Protein AF-A0A846NCX5-F1 (afdb_monomer_lite)

Radius of gyration: 22.01 Å; chains: 1; bounding box: 60×39×63 Å

pLDDT: mean 90.65, std 7.9, range [57.12, 98.44]

Sequence (337 aa):
MKEREEYKRLYTFGTDYGTSDFKSGPITCGEMPQIIENRGYFPDKESIMYRAFEMPSEVIVGEEIPLYLQSSEDLSSRLIYPMRNGVIEKDDEKAWKVVEEISRHALNLFKPADTAFRGFYLVASLSSVSPRYMYERLFQIYKGIAEEDGTIRAATVIPQPLAVAIAHKATTCVVMESGHGNTQVCPISRYPIRNAIVAVNRGGGEANAITSEILKDLGYGDLARQESFVRAVKERVGLIPIDLNKAIRASKNGEKRFDVKFKIPGTRISIELGDSAWTRFIIGEYIFNPNHEIYRSYFIRGMDKPKDVRVGNTVFRGMIDFGEAILESVERCPIEL

Structure (mmCIF, N/CA/C/O backbone):
data_AF-A0A846NCX5-F1
#
_entry.id   AF-A0A846NCX5-F1
#
loop_
_atom_site.group_PDB
_atom_site.id
_atom_site.type_symbol
_atom_site.label_atom_id
_atom_site.label_alt_id
_atom_site.label_comp_id
_atom_site.label_asym_id
_atom_site.label_entity_id
_atom_site.label_seq_id
_atom_site.pdbx_PDB_ins_code
_atom_site.Cartn_x
_atom_site.Cartn_y
_atom_site.Cartn_z
_atom_site.occupancy
_atom_site.B_iso_or_equiv
_atom_site.auth_seq_id
_atom_site.auth_comp_id
_atom_site.auth_asym_id
_atom_site.auth_atom_id
_atom_site.pdbx_PDB_model_num
ATOM 1 N N . MET A 1 1 ? 11.190 -16.454 -32.167 1.00 62.22 1 MET A N 1
ATOM 2 C CA . MET A 1 1 ? 10.009 -16.363 -31.271 1.00 62.22 1 MET A CA 1
ATOM 3 C C . MET A 1 1 ? 10.236 -17.143 -29.975 1.00 62.22 1 MET A C 1
ATOM 5 O O . MET A 1 1 ? 10.109 -16.538 -28.924 1.00 62.22 1 MET A O 1
ATOM 9 N N . LYS A 1 2 ? 10.672 -18.412 -30.035 1.00 69.12 2 LYS A N 1
ATOM 10 C CA . LYS A 1 2 ? 10.999 -19.243 -28.858 1.00 69.12 2 LYS A CA 1
ATOM 11 C C . LYS A 1 2 ? 12.057 -18.632 -27.917 1.00 69.12 2 LYS A C 1
ATOM 13 O O . LYS A 1 2 ? 11.769 -18.440 -26.746 1.00 69.12 2 LYS A O 1
ATOM 18 N N . GLU A 1 3 ? 13.192 -18.187 -28.457 1.00 74.75 3 GLU A N 1
ATOM 19 C CA . GLU A 1 3 ? 14.269 -17.518 -27.693 1.00 74.75 3 GLU A CA 1
ATOM 20 C C . GLU A 1 3 ? 13.799 -16.226 -26.986 1.00 74.75 3 GLU A C 1
ATOM 22 O O . GLU A 1 3 ? 14.206 -15.920 -25.870 1.00 74.75 3 GLU A O 1
ATOM 27 N N . ARG A 1 4 ? 12.864 -15.481 -27.597 1.00 82.62 4 ARG A N 1
ATOM 28 C CA . ARG A 1 4 ? 12.272 -14.274 -26.991 1.00 82.62 4 ARG A CA 1
ATOM 29 C C . ARG A 1 4 ? 11.351 -14.613 -25.817 1.00 82.62 4 ARG A C 1
ATOM 31 O O . ARG A 1 4 ? 11.307 -13.860 -24.850 1.00 82.62 4 ARG A O 1
ATOM 38 N N . GLU A 1 5 ? 10.597 -15.704 -25.915 1.00 88.12 5 GLU A N 1
ATOM 39 C CA . GLU A 1 5 ? 9.722 -16.162 -24.830 1.00 88.12 5 GLU A CA 1
ATOM 40 C C . GLU A 1 5 ? 10.529 -16.765 -23.674 1.00 88.12 5 GLU A C 1
ATOM 42 O O . GLU A 1 5 ? 10.212 -16.510 -22.516 1.00 88.12 5 GLU A O 1
ATOM 47 N N . GLU A 1 6 ? 11.618 -17.479 -23.966 1.00 90.31 6 GLU A N 1
ATOM 48 C CA . GLU A 1 6 ? 12.573 -17.948 -22.952 1.00 90.31 6 GLU A CA 1
ATOM 49 C C . GLU A 1 6 ? 13.232 -16.772 -22.218 1.00 90.31 6 GLU A C 1
ATOM 51 O O . GLU A 1 6 ? 13.258 -16.762 -20.990 1.00 90.31 6 GLU A O 1
ATOM 56 N N . TYR A 1 7 ? 13.640 -15.721 -22.939 1.00 93.25 7 TYR A N 1
ATOM 57 C CA . TYR A 1 7 ? 14.173 -14.503 -22.324 1.00 93.25 7 TYR A CA 1
ATOM 58 C C . TYR A 1 7 ? 13.163 -13.843 -21.368 1.00 93.25 7 TYR A C 1
ATOM 60 O O . TYR A 1 7 ? 13.509 -13.481 -20.247 1.00 93.25 7 TYR A O 1
ATOM 68 N N . LYS A 1 8 ? 11.889 -13.701 -21.763 1.00 93.38 8 LYS A N 1
ATOM 69 C CA . LYS A 1 8 ? 10.854 -13.113 -20.887 1.00 93.38 8 LYS A CA 1
ATOM 70 C C . LYS A 1 8 ? 10.627 -13.929 -19.612 1.00 93.38 8 LYS A C 1
ATOM 72 O O . LYS A 1 8 ? 10.431 -13.352 -18.552 1.00 93.38 8 LYS A O 1
ATOM 77 N N . ARG A 1 9 ? 10.697 -15.261 -19.689 1.00 92.25 9 ARG A N 1
ATOM 78 C CA . ARG A 1 9 ? 10.560 -16.138 -18.510 1.00 92.25 9 ARG A CA 1
ATOM 79 C C . ARG A 1 9 ? 11.670 -15.956 -17.475 1.00 92.25 9 ARG A C 1
ATOM 81 O O . ARG A 1 9 ? 11.493 -16.401 -16.350 1.00 92.25 9 ARG A O 1
ATOM 88 N N . LEU A 1 10 ? 12.782 -15.325 -17.848 1.00 92.06 10 LEU A N 1
ATOM 89 C CA . LEU A 1 10 ? 13.886 -15.010 -16.943 1.00 92.06 10 LEU A CA 1
ATOM 90 C C . LEU A 1 10 ? 13.916 -13.528 -16.555 1.00 92.06 10 LEU A C 1
ATOM 92 O O . LEU A 1 10 ? 14.232 -13.199 -15.417 1.00 92.06 10 LEU A O 1
ATOM 96 N N . TYR A 1 11 ? 13.564 -12.636 -17.486 1.00 95.75 11 TYR A N 1
ATOM 97 C CA . TYR A 1 11 ? 13.796 -11.195 -17.352 1.00 95.75 11 TYR A CA 1
ATOM 98 C C . TYR A 1 11 ? 12.525 -10.341 -17.456 1.00 95.75 11 TYR A C 1
ATOM 100 O O . TYR A 1 11 ? 12.603 -9.149 -17.758 1.00 95.75 11 TYR A O 1
ATOM 108 N N . THR A 1 12 ? 11.340 -10.905 -17.230 1.00 97.00 12 THR A N 1
ATOM 109 C CA . THR A 1 12 ? 10.175 -10.092 -16.854 1.00 97.00 12 THR A CA 1
ATOM 110 C C . THR A 1 12 ? 10.357 -9.615 -15.420 1.00 97.00 12 THR A C 1
ATOM 112 O O . THR A 1 12 ? 10.668 -10.419 -14.547 1.00 97.00 12 THR A O 1
ATOM 115 N N . PHE A 1 13 ? 10.171 -8.320 -15.183 1.00 97.94 13 PHE A N 1
ATOM 116 C CA . PHE A 1 13 ? 10.366 -7.690 -13.881 1.00 97.94 13 PHE A CA 1
ATOM 117 C C . PHE A 1 13 ? 9.079 -6.989 -13.460 1.00 97.94 13 PHE A C 1
ATOM 119 O O . PHE A 1 13 ? 8.555 -6.171 -14.214 1.00 97.94 13 PHE A O 1
ATOM 126 N N . GLY A 1 14 ? 8.549 -7.334 -12.293 1.00 97.75 14 GLY A N 1
ATOM 127 C CA . GLY A 1 14 ? 7.352 -6.714 -11.735 1.00 97.75 14 GLY A CA 1
ATOM 128 C C . GLY A 1 14 ? 7.711 -5.576 -10.789 1.00 97.75 14 GLY A C 1
ATOM 129 O O . GLY A 1 14 ? 8.648 -5.710 -10.003 1.00 97.75 14 GLY A O 1
ATOM 130 N N . THR A 1 15 ? 6.954 -4.481 -10.837 1.00 97.88 15 THR A N 1
ATOM 131 C CA . THR A 1 15 ? 6.962 -3.432 -9.809 1.00 97.88 15 THR A CA 1
ATOM 132 C C . THR A 1 15 ? 5.537 -3.072 -9.388 1.00 97.88 15 THR A C 1
ATOM 134 O O . THR A 1 15 ? 4.636 -2.943 -10.217 1.00 97.88 15 THR A O 1
ATOM 137 N N . ASP A 1 16 ? 5.316 -2.910 -8.088 1.00 97.12 16 ASP A N 1
ATOM 138 C CA . ASP A 1 16 ? 4.067 -2.431 -7.494 1.00 97.12 16 ASP A CA 1
ATOM 139 C C . ASP A 1 16 ? 4.345 -1.210 -6.620 1.00 97.12 16 ASP A C 1
ATOM 141 O O . ASP A 1 16 ? 5.023 -1.306 -5.590 1.00 97.12 16 ASP A O 1
ATOM 145 N N . TYR A 1 17 ? 3.802 -0.064 -7.030 1.00 95.50 17 TYR A N 1
ATOM 146 C CA . TYR A 1 17 ? 3.917 1.182 -6.285 1.00 95.50 17 TYR A CA 1
ATOM 147 C C . TYR A 1 17 ? 2.742 1.340 -5.316 1.00 95.50 17 TYR A C 1
ATOM 149 O O . TYR A 1 17 ? 1.790 2.089 -5.549 1.00 95.50 17 TYR A O 1
ATOM 157 N N . GLY A 1 18 ? 2.820 0.624 -4.195 1.00 92.31 18 GLY A N 1
ATOM 158 C CA . GLY A 1 18 ? 1.893 0.796 -3.081 1.00 92.31 18 GLY A CA 1
ATOM 159 C C . GLY A 1 18 ? 2.138 2.099 -2.315 1.00 92.31 18 GLY A C 1
ATOM 160 O O . GLY A 1 18 ? 3.216 2.685 -2.366 1.00 92.31 18 GLY A O 1
ATOM 161 N N . THR A 1 19 ? 1.148 2.550 -1.547 1.00 90.69 19 THR A N 1
ATOM 162 C CA . THR A 1 19 ? 1.239 3.829 -0.818 1.00 90.69 19 THR A CA 1
ATOM 163 C C . THR A 1 19 ? 2.267 3.819 0.321 1.00 90.69 19 THR A C 1
ATOM 165 O O . THR A 1 19 ? 2.860 4.850 0.611 1.00 90.69 19 THR A O 1
ATOM 168 N N . SER A 1 20 ? 2.468 2.662 0.965 1.00 89.69 20 SER A N 1
ATOM 169 C CA . SER A 1 20 ? 3.444 2.467 2.055 1.00 89.69 20 SER A CA 1
ATOM 170 C C . SER A 1 20 ? 4.650 1.651 1.622 1.00 89.69 20 SER A C 1
ATOM 172 O O . SER A 1 20 ? 5.754 1.926 2.066 1.00 89.69 20 SER A O 1
ATOM 174 N N . ASP A 1 21 ? 4.441 0.640 0.782 1.00 94.00 21 ASP A N 1
ATOM 175 C CA . ASP A 1 21 ? 5.458 -0.354 0.459 1.00 94.00 21 ASP A CA 1
ATOM 176 C C . ASP A 1 21 ? 5.558 -0.487 -1.062 1.00 94.00 21 ASP A C 1
ATOM 178 O O . ASP A 1 21 ? 4.535 -0.619 -1.749 1.00 94.00 21 ASP A O 1
ATOM 182 N N . PHE A 1 22 ? 6.787 -0.486 -1.564 1.00 96.31 22 PHE A N 1
ATOM 183 C CA . PHE A 1 22 ? 7.143 -0.764 -2.945 1.00 96.31 22 PHE A CA 1
ATOM 184 C C . PHE A 1 22 ? 7.577 -2.224 -3.057 1.00 96.31 22 PHE A C 1
ATOM 186 O O . PHE A 1 22 ? 8.458 -2.669 -2.317 1.00 96.31 22 PHE A O 1
ATOM 193 N N . LYS A 1 23 ? 6.945 -2.979 -3.962 1.00 96.81 23 LYS A N 1
ATOM 194 C CA . LYS A 1 23 ? 7.289 -4.388 -4.199 1.00 96.81 23 LYS A CA 1
ATOM 195 C C . LYS A 1 23 ? 7.895 -4.541 -5.571 1.00 96.81 23 LYS A C 1
ATOM 197 O O . LYS A 1 23 ? 7.407 -3.956 -6.535 1.00 96.81 23 LYS A O 1
ATOM 202 N N . SER A 1 24 ? 8.951 -5.332 -5.665 1.00 97.44 24 SER A N 1
ATOM 203 C CA . SER A 1 24 ? 9.677 -5.495 -6.916 1.00 97.44 24 SER A CA 1
ATOM 204 C C . SER A 1 24 ? 10.388 -6.832 -7.014 1.00 97.44 24 SER A C 1
ATOM 206 O O . SER A 1 24 ? 10.735 -7.437 -6.002 1.00 97.44 24 SER A O 1
ATOM 208 N N . GLY A 1 25 ? 10.631 -7.280 -8.238 1.00 97.25 25 GLY A N 1
ATOM 209 C CA . GLY A 1 25 ? 11.509 -8.413 -8.489 1.00 97.25 25 GLY A CA 1
ATOM 210 C C . GLY A 1 25 ? 11.328 -9.002 -9.884 1.00 97.25 25 GLY A C 1
ATOM 211 O O . GLY A 1 25 ? 10.301 -8.776 -10.538 1.00 97.25 25 GLY A O 1
ATOM 212 N N . PRO A 1 26 ? 12.315 -9.771 -10.368 1.00 96.50 26 PRO A N 1
ATOM 213 C CA . PRO A 1 26 ? 12.144 -10.589 -1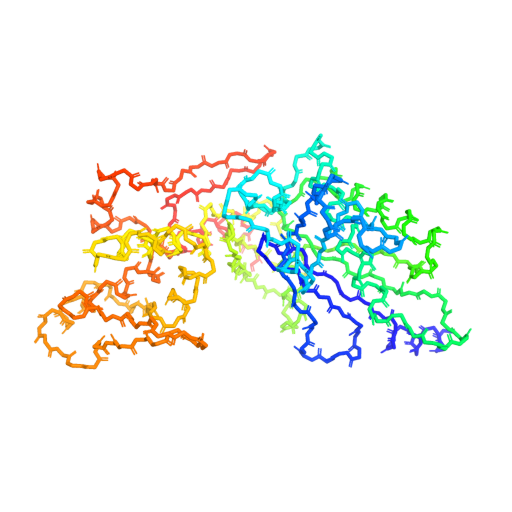1.554 1.00 96.50 26 PRO A CA 1
ATOM 214 C C . PRO A 1 26 ? 11.105 -11.690 -11.312 1.00 96.50 26 PRO A C 1
ATOM 216 O O . PRO A 1 26 ? 10.884 -12.141 -10.191 1.00 96.50 26 PRO A O 1
ATOM 219 N N . ILE A 1 27 ? 10.517 -12.197 -12.391 1.00 95.12 27 ILE A N 1
ATOM 220 C CA . ILE A 1 27 ? 9.584 -13.334 -12.370 1.00 95.12 27 ILE A CA 1
ATOM 221 C C . ILE A 1 27 ? 10.188 -14.588 -11.707 1.00 95.12 27 ILE A C 1
ATOM 223 O O . ILE A 1 27 ? 9.465 -15.440 -11.195 1.00 95.12 27 ILE A O 1
ATOM 227 N N . THR A 1 28 ? 11.517 -14.692 -11.675 1.00 93.06 28 THR A N 1
ATOM 228 C CA . THR A 1 28 ? 12.261 -15.778 -11.030 1.00 93.06 28 THR A CA 1
ATOM 229 C C . THR A 1 28 ? 12.263 -15.709 -9.500 1.00 93.06 28 THR A C 1
ATOM 231 O O . THR A 1 28 ? 12.597 -16.712 -8.874 1.00 93.06 28 THR A O 1
ATOM 234 N N . CYS A 1 29 ? 11.839 -14.597 -8.883 1.00 90.12 29 CYS A N 1
ATOM 235 C CA . CYS A 1 29 ? 11.636 -14.501 -7.429 1.00 90.12 29 CYS A CA 1
ATOM 236 C C . CYS A 1 29 ? 10.479 -15.376 -6.915 1.00 90.12 29 CYS A C 1
ATOM 238 O O . CYS A 1 29 ? 10.344 -15.573 -5.708 1.00 90.12 29 CYS A O 1
ATOM 240 N N . GLY A 1 30 ? 9.645 -15.918 -7.808 1.00 87.56 30 GLY A N 1
ATOM 241 C CA . GLY A 1 30 ? 8.508 -16.746 -7.423 1.00 87.56 30 GLY A CA 1
ATOM 242 C C . GLY A 1 30 ? 7.452 -15.936 -6.670 1.00 87.56 30 GLY A C 1
ATOM 243 O O . GLY A 1 30 ? 6.996 -14.905 -7.156 1.00 87.56 30 GLY A O 1
ATOM 244 N N . GLU A 1 31 ? 7.041 -16.421 -5.499 1.00 86.50 31 GLU A N 1
ATOM 245 C CA . GLU A 1 31 ? 5.921 -15.856 -4.730 1.00 86.50 31 GLU A CA 1
ATOM 246 C C . GLU A 1 31 ? 6.325 -14.732 -3.763 1.00 86.50 31 GLU A C 1
ATOM 248 O O . GLU A 1 31 ? 5.455 -14.061 -3.212 1.00 86.50 31 GLU A O 1
ATOM 253 N N . MET A 1 32 ? 7.626 -14.509 -3.547 1.00 91.94 32 MET A N 1
ATOM 254 C CA . MET A 1 32 ? 8.125 -13.515 -2.593 1.00 91.94 32 MET A CA 1
ATOM 255 C C . MET A 1 32 ? 8.896 -12.408 -3.322 1.00 91.94 32 MET A C 1
ATOM 257 O O . MET A 1 32 ? 10.092 -12.564 -3.575 1.00 91.94 32 MET A O 1
ATOM 261 N N . PRO A 1 33 ? 8.240 -11.290 -3.686 1.00 95.06 33 PRO A N 1
ATOM 262 C CA . PRO A 1 33 ? 8.952 -10.130 -4.204 1.00 95.06 33 PRO A CA 1
ATOM 263 C C . PRO A 1 33 ? 9.801 -9.486 -3.099 1.00 95.06 33 PRO A C 1
ATOM 265 O O . PRO A 1 33 ? 9.513 -9.636 -1.911 1.00 95.06 33 PRO A O 1
ATOM 268 N N . GLN A 1 34 ? 10.801 -8.698 -3.490 1.00 96.19 34 GLN A N 1
ATOM 269 C CA . GLN A 1 34 ? 11.456 -7.779 -2.565 1.00 96.19 34 GLN A CA 1
ATOM 270 C C . GLN A 1 34 ? 10.459 -6.696 -2.161 1.00 96.19 34 GLN A C 1
ATOM 272 O O . GLN A 1 34 ? 9.808 -6.104 -3.024 1.00 96.19 34 GLN A O 1
ATOM 277 N N . ILE A 1 35 ? 10.369 -6.418 -0.863 1.00 95.31 35 ILE A N 1
ATOM 278 C CA . ILE A 1 35 ? 9.499 -5.382 -0.309 1.00 95.31 35 ILE A CA 1
ATOM 279 C C . ILE A 1 35 ? 10.369 -4.387 0.446 1.00 95.31 35 ILE A C 1
ATOM 281 O O . ILE A 1 35 ? 11.091 -4.765 1.364 1.00 95.31 35 ILE A O 1
ATOM 285 N N . ILE A 1 36 ? 10.277 -3.117 0.068 1.00 94.62 36 ILE A N 1
ATOM 286 C CA . ILE A 1 36 ? 10.879 -1.998 0.796 1.00 94.62 36 ILE A CA 1
ATOM 287 C C . ILE A 1 36 ? 9.820 -0.924 1.033 1.00 94.62 36 ILE A C 1
ATOM 289 O O . ILE A 1 36 ? 8.819 -0.856 0.319 1.00 94.62 36 ILE A O 1
ATOM 293 N N . GLU A 1 37 ? 10.015 -0.073 2.036 1.00 92.12 37 GLU A N 1
ATOM 294 C CA . GLU A 1 37 ? 9.104 1.049 2.262 1.00 92.12 37 GLU A CA 1
ATOM 295 C C . GLU A 1 37 ? 9.178 2.027 1.080 1.00 92.12 37 GLU A C 1
ATOM 297 O O . GLU A 1 37 ? 10.260 2.407 0.630 1.00 92.12 37 GLU A O 1
ATOM 302 N N . ASN A 1 38 ? 8.017 2.443 0.574 1.00 93.50 38 ASN A N 1
ATOM 303 C CA . ASN A 1 38 ? 7.896 3.421 -0.498 1.00 93.50 38 ASN A CA 1
ATOM 304 C C . ASN A 1 38 ? 8.129 4.825 0.064 1.00 93.50 38 ASN A C 1
ATOM 306 O O . ASN A 1 38 ? 7.192 5.589 0.302 1.00 93.50 38 ASN A O 1
ATOM 310 N N . ARG A 1 39 ? 9.394 5.127 0.344 1.00 92.62 39 ARG A N 1
ATOM 311 C CA . ARG A 1 39 ? 9.852 6.410 0.867 1.00 92.62 39 ARG A CA 1
ATOM 312 C C . ARG A 1 39 ? 11.305 6.658 0.494 1.00 92.62 39 ARG A C 1
ATOM 314 O O . ARG A 1 39 ? 12.065 5.718 0.275 1.00 92.62 39 ARG A O 1
ATOM 321 N N . GLY A 1 40 ? 11.688 7.926 0.482 1.00 93.12 40 GLY A N 1
ATOM 322 C CA . GLY A 1 40 ? 13.067 8.342 0.266 1.00 93.12 40 GLY A CA 1
ATOM 323 C C . GLY A 1 40 ? 13.470 9.433 1.240 1.00 93.12 40 GLY A C 1
ATOM 324 O O . GLY A 1 40 ? 12.652 10.264 1.636 1.00 93.12 40 GLY A O 1
ATOM 325 N N . TYR A 1 41 ? 14.728 9.405 1.650 1.00 90.88 41 TYR A N 1
ATOM 326 C CA . TYR A 1 41 ? 15.319 10.371 2.560 1.00 90.88 41 TYR A CA 1
ATOM 327 C C . TYR A 1 41 ? 16.274 11.289 1.802 1.00 90.88 41 TYR A C 1
ATOM 329 O O . TYR A 1 41 ? 17.130 10.813 1.061 1.00 90.88 41 TYR A O 1
ATOM 337 N N . PHE A 1 42 ? 16.133 12.597 2.008 1.00 90.25 42 PHE A N 1
ATOM 338 C CA . PHE A 1 42 ? 17.023 13.614 1.450 1.00 90.25 42 PHE A CA 1
ATOM 339 C C . PHE A 1 42 ? 18.076 13.997 2.499 1.00 90.25 42 PHE A C 1
ATOM 341 O O . PHE A 1 42 ? 17.783 14.808 3.390 1.00 90.25 42 PHE A O 1
ATOM 348 N N . PRO A 1 43 ? 19.288 13.417 2.440 1.00 83.88 43 PRO A N 1
ATOM 349 C CA . PRO A 1 43 ? 20.294 13.624 3.465 1.00 83.88 43 PRO A CA 1
ATOM 350 C C . PRO A 1 43 ? 20.767 15.075 3.518 1.00 83.88 43 PRO A C 1
ATOM 352 O O . PRO A 1 43 ? 20.767 15.809 2.527 1.00 83.88 43 PRO A O 1
ATOM 355 N N . ASP A 1 44 ? 21.188 15.495 4.709 1.00 79.88 44 ASP A N 1
ATOM 356 C CA . ASP A 1 44 ? 21.862 16.775 4.861 1.00 79.88 44 ASP A CA 1
ATOM 357 C C . ASP A 1 44 ? 23.264 16.701 4.257 1.00 79.88 44 ASP A C 1
ATOM 359 O O . ASP A 1 44 ? 24.108 15.934 4.733 1.00 79.88 44 ASP A O 1
ATOM 363 N N . LYS A 1 45 ? 23.508 17.522 3.230 1.00 76.50 45 LYS A N 1
ATOM 364 C CA . LYS A 1 45 ? 24.799 17.621 2.541 1.00 76.50 45 LYS A CA 1
ATOM 365 C C . LYS A 1 45 ? 25.928 18.055 3.479 1.00 76.50 45 LYS A C 1
ATOM 367 O O . LYS A 1 45 ? 27.089 17.752 3.217 1.00 76.50 45 LYS A O 1
ATOM 372 N N . GLU A 1 46 ? 25.602 18.732 4.580 1.00 75.69 46 GLU A N 1
ATOM 373 C CA . GLU A 1 46 ? 26.574 19.150 5.592 1.00 75.69 46 GLU A CA 1
ATOM 374 C C . GLU A 1 46 ? 26.861 18.059 6.638 1.00 75.69 46 GLU A C 1
ATOM 376 O O . GLU A 1 46 ? 27.859 18.143 7.367 1.00 75.69 46 GLU A O 1
ATOM 381 N N . SER A 1 47 ? 26.050 16.997 6.699 1.00 71.88 47 SER A N 1
ATOM 382 C CA . SER A 1 47 ? 26.231 15.929 7.683 1.00 71.88 47 SER A CA 1
ATOM 383 C C . SER A 1 47 ? 27.547 15.170 7.486 1.00 71.88 47 SER A C 1
ATOM 385 O O . SER A 1 47 ? 28.032 14.967 6.370 1.00 71.88 47 SER A O 1
ATOM 387 N N . ILE A 1 48 ? 28.134 14.723 8.600 1.00 71.19 48 ILE A N 1
ATOM 388 C CA . ILE A 1 48 ? 29.350 13.894 8.591 1.00 71.19 48 ILE A CA 1
ATOM 389 C C . ILE A 1 48 ? 29.094 12.594 7.825 1.00 71.19 48 ILE A C 1
ATOM 391 O O . ILE A 1 48 ? 29.939 12.186 7.038 1.00 71.19 48 ILE A O 1
ATOM 395 N N . MET A 1 49 ? 27.911 11.992 8.003 1.00 68.62 49 MET A N 1
ATOM 396 C CA . MET A 1 49 ? 27.527 10.771 7.293 1.00 68.62 49 MET A CA 1
ATOM 397 C C . MET A 1 49 ? 27.523 10.983 5.779 1.00 68.62 49 MET A C 1
ATOM 399 O O . MET A 1 49 ? 28.148 10.206 5.075 1.00 68.62 49 MET A O 1
ATOM 403 N N . TYR A 1 50 ? 26.916 12.063 5.273 1.00 69.88 50 TYR A N 1
ATOM 404 C CA . TYR A 1 50 ? 26.915 12.368 3.837 1.00 69.88 50 TYR A CA 1
ATOM 405 C C . TYR A 1 50 ? 28.330 12.559 3.274 1.00 69.88 50 TYR A C 1
ATOM 407 O O . TYR A 1 50 ? 28.635 12.071 2.192 1.00 69.88 50 TYR A O 1
ATOM 415 N N . ARG A 1 51 ? 29.212 13.233 4.023 1.00 72.31 51 ARG A N 1
ATOM 416 C CA . ARG A 1 51 ? 30.606 13.479 3.615 1.00 72.31 51 ARG A CA 1
ATOM 417 C C . ARG A 1 51 ? 31.525 12.261 3.749 1.00 72.31 51 ARG A C 1
ATOM 419 O O . ARG A 1 51 ? 32.599 12.265 3.159 1.00 72.31 51 ARG A O 1
ATOM 426 N N . ALA A 1 52 ? 31.136 11.260 4.536 1.00 70.12 52 ALA A N 1
ATOM 427 C CA . ALA A 1 52 ? 31.919 10.045 4.744 1.00 70.12 52 ALA A CA 1
ATOM 428 C C . ALA A 1 52 ? 31.792 9.040 3.585 1.00 70.12 52 ALA A C 1
ATOM 430 O O . ALA A 1 52 ? 32.682 8.210 3.417 1.00 70.12 52 ALA A O 1
ATOM 431 N N . PHE A 1 53 ? 30.721 9.109 2.787 1.00 70.12 53 PHE A N 1
ATOM 432 C CA . PHE A 1 53 ? 30.554 8.272 1.596 1.00 70.12 53 PHE A CA 1
ATOM 433 C C . PHE A 1 53 ? 31.202 8.929 0.370 1.00 70.12 53 PHE A C 1
ATOM 435 O O . PHE A 1 53 ? 31.014 10.117 0.123 1.00 70.12 53 PHE A O 1
ATOM 442 N N . GLU A 1 54 ? 31.944 8.148 -0.421 1.00 57.12 54 GLU A N 1
ATOM 443 C CA . GLU A 1 54 ? 32.700 8.643 -1.585 1.00 57.12 54 GLU A CA 1
ATOM 444 C C . GLU A 1 54 ? 31.798 9.149 -2.730 1.00 57.12 54 GLU A C 1
ATOM 446 O O . GLU A 1 54 ? 32.212 10.004 -3.511 1.00 57.12 54 GLU A O 1
ATOM 451 N N . MET A 1 55 ? 30.551 8.666 -2.806 1.00 61.53 55 MET A N 1
ATOM 452 C CA . MET A 1 55 ? 29.526 9.108 -3.759 1.00 61.53 55 MET A CA 1
ATOM 453 C C . MET A 1 55 ? 28.148 9.122 -3.086 1.00 61.53 55 MET A C 1
ATOM 455 O O . MET A 1 55 ? 27.412 8.139 -3.170 1.00 61.53 55 MET A O 1
ATOM 459 N N . PRO A 1 56 ? 27.782 10.196 -2.376 1.00 66.81 56 PRO A N 1
ATOM 460 C CA . PRO A 1 56 ? 26.499 10.234 -1.699 1.00 66.81 56 PRO A CA 1
ATOM 461 C C . PRO A 1 56 ? 25.366 10.436 -2.715 1.00 66.81 56 PRO A C 1
ATOM 463 O O . PRO A 1 56 ? 25.348 11.430 -3.447 1.00 66.81 56 PRO A O 1
ATOM 466 N N . SER A 1 57 ? 24.416 9.499 -2.754 1.00 75.75 57 SER A N 1
ATOM 467 C CA . SER A 1 57 ? 23.188 9.648 -3.537 1.00 75.75 57 SER A CA 1
ATOM 468 C C . SER A 1 57 ? 22.365 10.828 -3.016 1.00 75.75 57 SER A C 1
ATOM 470 O O . SER A 1 57 ? 22.272 11.068 -1.810 1.00 75.75 57 SER A O 1
ATOM 472 N N . GLU A 1 58 ? 21.742 11.570 -3.931 1.00 85.00 58 GLU A N 1
ATOM 473 C CA . GLU A 1 58 ? 20.884 12.711 -3.585 1.00 85.00 58 GLU A CA 1
ATOM 474 C C . GLU A 1 58 ? 19.645 12.284 -2.784 1.00 85.00 58 GLU A C 1
ATOM 476 O O . GLU A 1 58 ? 19.149 13.039 -1.947 1.00 85.00 58 GLU A O 1
ATOM 481 N N . VAL A 1 59 ? 19.168 11.064 -3.031 1.00 91.88 59 VAL A N 1
ATOM 482 C CA . VAL A 1 59 ? 18.054 10.437 -2.325 1.00 91.88 59 VAL A CA 1
ATOM 483 C C . VAL A 1 59 ? 18.502 9.060 -1.856 1.00 91.88 59 VAL A C 1
ATOM 485 O O . VAL A 1 59 ? 19.043 8.284 -2.637 1.00 91.88 59 VAL A O 1
ATOM 488 N N . ILE A 1 60 ? 18.269 8.757 -0.582 1.00 90.50 60 ILE A N 1
ATOM 489 C CA . ILE A 1 60 ? 18.503 7.431 -0.003 1.00 90.50 60 ILE A CA 1
ATOM 490 C C . ILE A 1 60 ? 17.169 6.689 0.068 1.00 90.50 60 ILE A C 1
ATOM 492 O O . ILE A 1 60 ? 16.181 7.233 0.567 1.00 90.50 60 ILE A O 1
ATOM 496 N N . VAL A 1 61 ? 17.136 5.447 -0.409 1.00 92.88 61 VAL A N 1
ATOM 497 C CA . VAL A 1 61 ? 15.947 4.580 -0.425 1.00 92.88 61 VAL A CA 1
ATOM 498 C C . VAL A 1 61 ? 16.272 3.207 0.168 1.00 92.88 61 VAL A C 1
ATOM 500 O O . VAL A 1 61 ? 17.434 2.827 0.283 1.00 92.88 61 VAL A O 1
ATOM 503 N N . GLY A 1 62 ? 15.243 2.448 0.548 1.00 88.94 62 GLY A N 1
ATOM 504 C CA . GLY A 1 62 ? 15.409 1.070 1.014 1.00 88.94 62 GLY A CA 1
ATOM 505 C C . GLY A 1 62 ? 16.037 0.942 2.407 1.00 88.94 62 GLY A C 1
ATOM 506 O O . GLY A 1 62 ? 15.814 1.772 3.292 1.00 88.94 62 GLY A O 1
ATOM 507 N N . GLU A 1 63 ? 16.790 -0.141 2.609 1.00 84.75 63 GLU A N 1
ATOM 508 C CA . GLU A 1 63 ? 17.333 -0.552 3.916 1.00 84.75 63 GLU A CA 1
ATOM 509 C C . GLU A 1 63 ? 18.427 0.379 4.455 1.00 84.75 63 GLU A C 1
ATOM 511 O O . GLU A 1 63 ? 18.759 0.318 5.636 1.00 84.75 63 GLU A O 1
ATOM 516 N N . GLU A 1 64 ? 18.963 1.267 3.619 1.00 83.06 64 GLU A N 1
ATOM 517 C CA . GLU A 1 64 ? 20.029 2.193 4.000 1.00 83.06 64 GLU A CA 1
ATOM 518 C C . GLU A 1 64 ? 19.510 3.419 4.757 1.00 83.06 64 GLU A C 1
ATOM 520 O O . GLU A 1 64 ? 20.266 4.026 5.511 1.00 83.06 64 GLU A O 1
ATOM 525 N N . ILE A 1 65 ? 18.222 3.770 4.625 1.00 84.88 65 ILE A N 1
ATOM 526 C CA . ILE A 1 65 ? 17.639 4.972 5.252 1.00 84.88 65 ILE A CA 1
ATOM 527 C C . ILE A 1 65 ? 17.995 5.095 6.746 1.00 84.88 65 ILE A C 1
ATOM 529 O O . ILE A 1 65 ? 18.454 6.170 7.139 1.00 84.88 65 ILE A O 1
ATOM 533 N N . PRO A 1 66 ? 17.845 4.051 7.591 1.00 80.81 66 PRO A N 1
ATOM 534 C CA . PRO A 1 66 ? 18.152 4.147 9.016 1.00 80.81 66 PRO A CA 1
ATOM 535 C C . PRO A 1 66 ? 19.594 4.557 9.332 1.00 80.81 66 PRO A C 1
ATOM 537 O O . PRO A 1 66 ? 19.825 5.142 10.384 1.00 80.81 66 PRO A O 1
ATOM 540 N N . LEU A 1 67 ? 20.550 4.297 8.433 1.00 78.50 67 LEU A N 1
ATOM 541 C CA . LEU A 1 67 ? 21.956 4.676 8.612 1.00 78.50 67 LEU A CA 1
ATOM 542 C C . LEU A 1 67 ? 22.171 6.194 8.516 1.00 78.50 67 LEU A C 1
ATOM 544 O O . LEU A 1 67 ? 23.158 6.710 9.036 1.00 78.50 67 LEU A O 1
ATOM 548 N N . TYR A 1 68 ? 21.250 6.911 7.869 1.00 76.12 68 TYR A N 1
ATOM 549 C CA . TYR A 1 68 ? 21.328 8.357 7.655 1.00 76.12 68 TYR A CA 1
ATOM 550 C C . TYR A 1 68 ? 20.414 9.163 8.588 1.00 76.12 68 TYR A C 1
ATOM 552 O O . TYR A 1 68 ? 20.458 10.397 8.570 1.00 76.12 68 TYR A O 1
ATOM 560 N N . LEU A 1 69 ? 19.597 8.493 9.407 1.00 75.00 69 LEU A N 1
ATOM 561 C CA . LEU A 1 69 ? 18.725 9.147 10.380 1.00 75.00 69 LEU A CA 1
ATOM 562 C C . LEU A 1 69 ? 19.538 9.596 11.598 1.00 75.00 69 LEU A C 1
ATOM 564 O O . LEU A 1 69 ? 20.081 8.769 12.326 1.00 75.00 69 LEU A O 1
ATOM 568 N N . GLN A 1 70 ? 19.607 10.909 11.833 1.00 68.19 70 GLN A N 1
ATOM 569 C CA . GLN A 1 70 ? 20.337 11.480 12.971 1.00 68.19 70 GLN A CA 1
ATOM 570 C C . GLN A 1 70 ? 19.404 11.817 14.136 1.00 68.19 70 GLN A C 1
ATOM 572 O O . GLN A 1 70 ? 19.686 11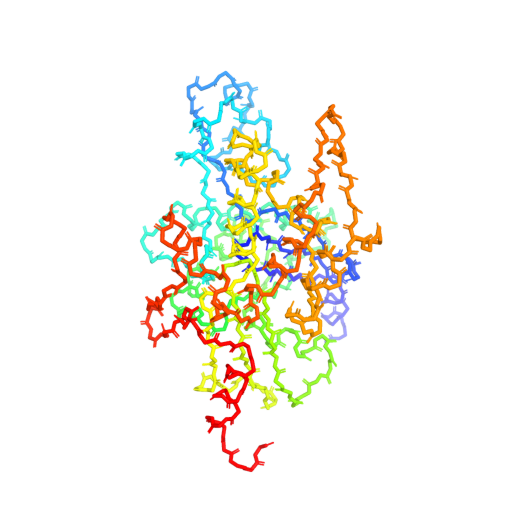.458 15.279 1.00 68.19 70 GLN A O 1
ATOM 577 N N . SER A 1 71 ? 18.275 12.469 13.853 1.00 66.50 71 SER A N 1
ATOM 578 C CA . SER A 1 71 ? 17.281 12.863 14.852 1.00 66.50 71 SER A CA 1
ATOM 579 C C . SER A 1 71 ? 15.850 12.528 14.418 1.00 66.50 71 SER A C 1
ATOM 581 O O . SER A 1 71 ? 15.552 12.311 13.243 1.00 66.50 71 SER A O 1
ATOM 583 N N . SER A 1 72 ? 14.921 12.519 15.379 1.00 61.31 72 SER A N 1
ATOM 584 C CA . SER A 1 72 ? 13.489 12.380 15.094 1.00 61.31 72 SER A CA 1
ATOM 585 C C . SER A 1 72 ? 12.902 13.579 14.341 1.00 61.31 72 SER A C 1
ATOM 587 O O . SER A 1 72 ? 11.856 13.446 13.714 1.00 61.31 72 SER A O 1
ATOM 589 N N . GLU A 1 73 ? 13.550 14.746 14.396 1.00 63.41 73 GLU A N 1
ATOM 590 C CA . GLU A 1 73 ? 13.114 15.948 13.676 1.00 63.41 73 GLU A CA 1
ATOM 591 C C . GLU A 1 73 ? 13.435 15.850 12.176 1.00 63.41 73 GLU A C 1
ATOM 593 O O . GLU A 1 73 ? 12.612 16.255 11.346 1.00 63.41 73 GLU A O 1
ATOM 598 N N . ASP A 1 74 ? 14.546 15.196 11.813 1.00 64.44 74 ASP A N 1
ATOM 599 C CA . ASP A 1 74 ? 14.927 14.928 10.416 1.00 64.44 74 ASP A CA 1
ATOM 600 C C . ASP A 1 74 ? 13.885 14.074 9.683 1.00 64.44 74 ASP A C 1
ATOM 602 O O . ASP A 1 74 ? 13.602 14.300 8.503 1.00 64.44 74 ASP A O 1
ATOM 606 N N . LEU A 1 75 ? 13.248 13.136 10.396 1.00 65.19 75 LEU A N 1
ATOM 607 C CA . LEU A 1 75 ? 12.178 12.292 9.856 1.00 65.19 75 LEU A CA 1
ATOM 608 C C . LEU A 1 75 ? 10.988 13.109 9.345 1.00 65.19 75 LEU A C 1
ATOM 610 O O . LEU A 1 75 ? 10.349 12.715 8.377 1.00 65.19 75 LEU A O 1
ATOM 614 N N . SER A 1 76 ? 10.674 14.237 9.982 1.00 64.25 76 SER A N 1
ATOM 615 C CA . SER A 1 76 ? 9.482 15.018 9.636 1.00 64.25 76 SER A CA 1
ATOM 616 C C . SER A 1 76 ? 9.667 15.908 8.402 1.00 64.25 76 SER A C 1
ATOM 618 O O . SER A 1 76 ? 8.694 16.206 7.713 1.00 64.25 76 SER A O 1
ATOM 620 N N . SER A 1 77 ? 10.905 16.319 8.108 1.00 74.50 77 SER A N 1
ATOM 621 C CA . SER A 1 77 ? 11.206 17.347 7.101 1.00 74.50 77 SER A CA 1
ATOM 622 C C . SER A 1 77 ? 11.929 16.819 5.857 1.00 74.50 77 SER A C 1
ATOM 624 O O . SER A 1 77 ? 11.820 17.420 4.785 1.00 74.50 77 SER A O 1
ATOM 626 N N . ARG A 1 78 ? 12.654 15.698 5.976 1.00 83.50 78 ARG A N 1
ATOM 627 C CA . ARG A 1 78 ? 13.523 15.155 4.915 1.00 83.50 78 ARG A CA 1
ATOM 628 C C . ARG A 1 78 ? 13.095 13.784 4.395 1.00 83.50 78 ARG A C 1
ATOM 630 O O . ARG A 1 78 ? 13.606 13.354 3.363 1.00 83.50 78 ARG A O 1
ATOM 637 N N . LEU A 1 79 ? 12.173 13.103 5.078 1.00 87.94 79 LEU A N 1
ATOM 638 C CA . LEU A 1 79 ? 11.617 11.825 4.637 1.00 87.94 79 LEU A CA 1
ATOM 639 C C . LEU A 1 79 ? 10.344 12.058 3.814 1.00 87.94 79 LEU A C 1
ATOM 641 O O . LEU A 1 79 ? 9.347 12.589 4.305 1.00 87.94 79 LEU A O 1
ATOM 645 N N . ILE A 1 80 ? 10.374 11.645 2.553 1.00 91.06 80 ILE A N 1
ATOM 646 C CA . ILE A 1 80 ? 9.288 11.838 1.596 1.00 91.06 80 ILE A CA 1
ATOM 647 C C . ILE A 1 80 ? 8.623 10.496 1.302 1.00 91.06 80 ILE A C 1
ATOM 649 O O . ILE A 1 80 ? 9.279 9.547 0.878 1.00 91.06 80 ILE A O 1
ATOM 653 N N . TYR A 1 81 ? 7.304 10.448 1.486 1.00 90.38 81 TYR A N 1
ATOM 654 C CA . TYR A 1 81 ? 6.435 9.348 1.064 1.00 90.38 81 TYR A CA 1
ATOM 655 C C . TYR A 1 81 ? 5.704 9.789 -0.207 1.00 90.38 81 TYR A C 1
ATOM 657 O O . TYR A 1 81 ? 4.773 10.593 -0.099 1.00 90.38 81 TYR A O 1
ATOM 665 N N . PRO A 1 82 ? 6.113 9.329 -1.402 1.00 91.44 82 PRO A N 1
ATOM 666 C CA . PRO A 1 82 ? 5.659 9.919 -2.654 1.00 91.44 82 PRO A CA 1
ATOM 667 C C . PRO A 1 82 ? 4.171 9.670 -2.916 1.00 91.44 82 PRO A C 1
ATOM 669 O O . PRO A 1 82 ? 3.487 10.545 -3.427 1.00 91.44 82 PRO A O 1
ATOM 672 N N . MET A 1 83 ? 3.637 8.503 -2.541 1.00 87.88 83 MET A N 1
ATOM 673 C CA . MET A 1 83 ? 2.304 8.052 -2.965 1.00 87.88 83 MET A CA 1
ATOM 674 C C . MET A 1 83 ? 1.303 7.912 -1.816 1.00 87.88 83 MET A C 1
ATOM 676 O O . MET A 1 83 ? 0.578 6.920 -1.763 1.00 87.88 83 MET A O 1
ATOM 680 N N . ARG A 1 84 ? 1.223 8.886 -0.898 1.00 77.81 84 ARG A N 1
ATOM 681 C CA . ARG A 1 84 ? 0.377 8.790 0.317 1.00 77.81 84 ARG A CA 1
ATOM 682 C C . ARG A 1 84 ? -1.050 8.293 0.037 1.00 77.81 84 ARG A C 1
ATOM 684 O O . ARG A 1 84 ? -1.497 7.370 0.704 1.00 77.81 84 ARG A O 1
ATOM 691 N N . ASN A 1 85 ? -1.702 8.815 -1.007 1.00 76.12 85 ASN A N 1
ATOM 692 C CA . ASN A 1 85 ? -3.052 8.410 -1.434 1.00 76.12 85 ASN A CA 1
ATOM 693 C C . ASN A 1 85 ? -3.066 7.673 -2.787 1.00 76.12 85 ASN A C 1
ATOM 695 O O . ASN A 1 85 ? -4.085 7.656 -3.474 1.00 76.12 85 ASN A O 1
ATOM 699 N N . GLY A 1 86 ? -1.942 7.086 -3.208 1.00 83.56 86 GLY A N 1
ATOM 700 C CA . GLY A 1 86 ? -1.809 6.406 -4.507 1.00 83.56 86 GLY A CA 1
ATOM 701 C C . GLY A 1 86 ? -1.664 7.347 -5.711 1.00 83.56 86 GLY A C 1
ATOM 702 O O . GLY A 1 86 ? -1.657 6.889 -6.855 1.00 83.56 86 GLY A O 1
ATOM 703 N N . VAL A 1 87 ? -1.539 8.654 -5.462 1.00 88.94 87 VAL A N 1
ATOM 704 C CA . VAL A 1 87 ? -1.315 9.695 -6.472 1.00 88.94 87 VAL A CA 1
ATOM 705 C C . VAL A 1 87 ? -0.190 10.617 -6.012 1.00 88.94 87 VAL A C 1
ATOM 707 O O . VAL A 1 87 ? -0.085 10.906 -4.822 1.00 88.94 87 VAL A O 1
ATOM 710 N N . ILE A 1 88 ? 0.641 11.042 -6.963 1.00 92.25 88 ILE A N 1
ATOM 711 C CA . ILE A 1 88 ? 1.713 12.026 -6.779 1.00 92.25 88 ILE A CA 1
ATOM 712 C C . ILE A 1 88 ? 1.298 13.282 -7.523 1.00 92.25 88 ILE A C 1
ATOM 714 O O . ILE A 1 88 ? 0.945 13.172 -8.695 1.00 92.25 88 ILE A O 1
ATOM 718 N N . GLU A 1 89 ? 1.362 14.448 -6.887 1.00 90.19 89 GLU A N 1
ATOM 719 C CA . GLU A 1 89 ? 1.073 15.711 -7.568 1.00 90.19 89 GLU A CA 1
ATOM 720 C C . GLU A 1 89 ? 2.040 15.960 -8.734 1.00 90.19 89 GLU A C 1
ATOM 722 O O . GLU A 1 89 ? 3.184 15.496 -8.758 1.00 90.19 89 GLU A O 1
ATOM 727 N N . LYS A 1 90 ? 1.568 16.673 -9.760 1.00 91.06 90 LYS A N 1
ATOM 728 C CA . LYS A 1 90 ? 2.322 16.824 -11.015 1.00 91.06 90 LYS A CA 1
ATOM 729 C C . LYS A 1 90 ? 3.647 17.572 -10.820 1.00 91.06 90 LYS A C 1
ATOM 731 O O . LYS A 1 90 ? 4.603 17.285 -11.532 1.00 91.06 90 LYS A O 1
ATOM 736 N N . ASP A 1 91 ? 3.672 18.521 -9.896 1.00 92.69 91 ASP A N 1
ATOM 737 C CA . ASP A 1 91 ? 4.777 19.425 -9.575 1.00 92.69 91 ASP A CA 1
ATOM 738 C C . ASP A 1 91 ? 5.579 19.008 -8.330 1.00 92.69 91 ASP A C 1
ATOM 740 O O . ASP A 1 91 ? 6.548 19.679 -7.973 1.00 92.69 91 ASP A O 1
ATOM 744 N N . ASP A 1 92 ? 5.239 17.882 -7.691 1.00 94.06 92 ASP A N 1
ATOM 745 C CA . ASP A 1 92 ? 6.011 17.343 -6.566 1.00 94.06 92 ASP A CA 1
ATOM 746 C C . ASP A 1 92 ? 7.277 16.621 -7.058 1.00 94.06 92 ASP A C 1
ATOM 748 O O . ASP A 1 92 ? 7.379 15.392 -7.090 1.00 94.06 92 ASP A O 1
ATOM 752 N N . GLU A 1 93 ? 8.268 17.409 -7.474 1.00 95.12 93 GLU A N 1
ATOM 753 C CA . GLU A 1 93 ? 9.538 16.896 -7.999 1.00 95.12 93 GLU A CA 1
ATOM 754 C C . GLU A 1 93 ? 10.308 16.059 -6.969 1.00 95.12 93 GLU A C 1
ATOM 756 O O . GLU A 1 93 ? 11.011 15.120 -7.342 1.00 95.12 93 GLU A O 1
ATOM 761 N N . LYS A 1 94 ? 10.145 16.332 -5.666 1.00 94.25 94 LYS A N 1
ATOM 762 C CA . LYS A 1 94 ? 10.772 15.518 -4.616 1.00 94.25 94 LYS A CA 1
ATOM 763 C C . LYS A 1 94 ? 10.183 14.114 -4.600 1.00 94.25 94 LYS A C 1
ATOM 765 O O . LYS A 1 94 ? 10.939 13.145 -4.586 1.00 94.25 94 LYS A O 1
ATOM 770 N N . ALA A 1 95 ? 8.858 13.988 -4.634 1.00 95.31 95 ALA A N 1
ATOM 771 C CA . ALA A 1 95 ? 8.199 12.689 -4.702 1.00 95.31 95 ALA A CA 1
ATOM 772 C C . ALA A 1 95 ? 8.560 11.930 -5.988 1.00 95.31 95 ALA A C 1
ATOM 774 O O . ALA A 1 95 ? 8.866 10.737 -5.930 1.00 95.31 95 ALA A O 1
ATOM 775 N N . TRP A 1 96 ? 8.597 12.611 -7.137 1.00 96.69 96 TRP A N 1
ATOM 776 C CA . TRP A 1 96 ? 9.027 11.990 -8.393 1.00 96.69 96 TRP A CA 1
ATOM 777 C C . TRP A 1 96 ? 10.484 11.527 -8.357 1.00 96.69 96 TRP A C 1
ATOM 779 O O . TRP A 1 96 ? 10.775 10.441 -8.860 1.00 96.69 96 TRP A O 1
ATOM 789 N N . LYS A 1 97 ? 11.379 12.277 -7.703 1.00 96.62 97 LYS A N 1
ATOM 790 C CA . LYS A 1 97 ? 12.774 11.865 -7.510 1.00 96.62 97 LYS A CA 1
ATOM 791 C C . LYS A 1 97 ? 12.891 10.608 -6.647 1.00 96.62 97 LYS A C 1
ATOM 793 O O . LYS A 1 97 ? 13.674 9.722 -6.972 1.00 96.62 97 LYS A O 1
ATOM 798 N N . VAL A 1 98 ? 12.068 10.478 -5.603 1.00 96.69 98 VAL A N 1
ATOM 799 C CA . VAL A 1 98 ? 11.990 9.233 -4.816 1.00 96.69 98 VAL A CA 1
ATOM 800 C C . VAL A 1 98 ? 11.530 8.058 -5.681 1.00 96.69 98 VAL A C 1
ATOM 802 O O . VAL A 1 98 ? 12.108 6.980 -5.591 1.00 96.69 98 VAL A O 1
ATOM 805 N N . VAL A 1 99 ? 10.521 8.249 -6.541 1.00 97.31 99 VAL A N 1
ATOM 806 C CA . VAL A 1 99 ? 10.045 7.195 -7.457 1.00 97.31 99 VAL A CA 1
ATOM 807 C C . VAL A 1 99 ? 11.119 6.782 -8.459 1.00 97.31 99 VAL A C 1
ATOM 809 O O . VAL A 1 99 ? 11.248 5.595 -8.757 1.00 97.31 99 VAL A O 1
ATOM 812 N N . GLU A 1 100 ? 11.891 7.730 -8.981 1.00 97.56 100 GLU A N 1
ATOM 813 C CA . GLU A 1 100 ? 13.035 7.434 -9.842 1.00 97.56 100 GLU A CA 1
ATOM 814 C C . GLU A 1 100 ? 14.063 6.574 -9.100 1.00 97.56 100 GLU A C 1
ATOM 816 O O . GLU A 1 100 ? 14.391 5.478 -9.560 1.00 97.56 100 GLU A O 1
ATOM 821 N N . GLU A 1 101 ? 14.503 7.027 -7.926 1.00 96.62 101 GLU A N 1
ATOM 822 C CA . GLU A 1 101 ? 15.567 6.371 -7.170 1.00 96.62 101 GLU A CA 1
ATOM 823 C C . GLU A 1 101 ? 15.154 4.981 -6.675 1.00 96.62 101 GLU A C 1
ATOM 825 O O . GLU A 1 101 ? 15.905 4.021 -6.821 1.00 96.62 101 GLU A O 1
ATOM 830 N N . ILE A 1 102 ? 13.925 4.818 -6.172 1.00 96.88 102 ILE A N 1
ATOM 831 C CA . ILE A 1 102 ? 13.439 3.511 -5.705 1.00 96.88 102 ILE A CA 1
ATOM 832 C C . ILE A 1 102 ? 13.307 2.505 -6.857 1.00 96.88 102 ILE A C 1
ATOM 834 O O . ILE A 1 102 ? 13.605 1.320 -6.694 1.00 96.88 102 ILE A O 1
ATOM 838 N N . SER A 1 103 ? 12.923 2.980 -8.047 1.00 97.44 103 SER A N 1
ATOM 839 C CA . SER A 1 103 ? 12.851 2.149 -9.254 1.00 97.44 103 SER A CA 1
ATOM 840 C C . SER A 1 103 ? 14.244 1.723 -9.708 1.00 97.44 103 SER A C 1
ATOM 842 O O . SER A 1 103 ? 14.460 0.553 -10.028 1.00 97.44 103 SER A O 1
ATOM 844 N N . ARG A 1 104 ? 15.191 2.668 -9.711 1.00 96.75 104 ARG A N 1
ATOM 845 C CA . ARG A 1 104 ? 16.591 2.442 -10.074 1.00 96.75 104 ARG A CA 1
ATOM 846 C C . ARG A 1 104 ? 17.257 1.453 -9.122 1.00 96.75 104 ARG A C 1
ATOM 848 O O . ARG A 1 104 ? 17.837 0.467 -9.574 1.00 96.75 104 ARG A O 1
ATOM 855 N N . HIS A 1 105 ? 17.098 1.671 -7.819 1.00 95.31 105 HIS A N 1
ATOM 856 C CA . HIS A 1 105 ? 17.599 0.797 -6.764 1.00 95.31 105 HIS A CA 1
ATOM 857 C C . HIS A 1 105 ? 17.134 -0.651 -6.967 1.00 95.31 105 HIS A C 1
ATOM 859 O O . HIS A 1 105 ? 17.958 -1.562 -7.023 1.00 95.31 105 HIS A O 1
ATOM 865 N N . ALA A 1 106 ? 15.832 -0.871 -7.169 1.00 96.19 106 ALA A N 1
ATOM 866 C CA . ALA A 1 106 ? 15.297 -2.215 -7.363 1.00 96.19 106 ALA A CA 1
ATOM 867 C C . ALA A 1 106 ? 15.791 -2.895 -8.647 1.00 96.19 106 ALA A C 1
ATOM 869 O O . ALA A 1 106 ? 16.131 -4.075 -8.627 1.00 96.19 106 ALA A O 1
ATOM 870 N N . LEU A 1 107 ? 15.867 -2.174 -9.767 1.00 96.62 107 LEU A N 1
ATOM 871 C CA . LEU A 1 107 ? 16.381 -2.740 -11.018 1.00 96.62 107 LEU A CA 1
ATOM 872 C C . LEU A 1 107 ? 17.861 -3.122 -10.904 1.00 96.62 107 LEU A C 1
ATOM 874 O O . LEU A 1 107 ? 18.262 -4.167 -11.419 1.00 96.62 107 LEU A O 1
ATOM 878 N N . ASN A 1 108 ? 18.659 -2.304 -10.215 1.00 94.12 108 ASN A N 1
ATOM 879 C CA . ASN A 1 108 ? 20.082 -2.558 -10.009 1.00 94.12 108 ASN A CA 1
ATOM 880 C C . ASN A 1 108 ? 20.334 -3.702 -9.024 1.00 94.12 108 ASN A C 1
ATOM 882 O O . ASN A 1 108 ? 21.218 -4.517 -9.280 1.00 94.12 108 ASN A O 1
ATOM 886 N N . LEU A 1 109 ? 19.517 -3.832 -7.973 1.00 93.62 109 LEU A N 1
ATOM 887 C CA . LEU A 1 109 ? 19.592 -4.937 -7.012 1.00 93.62 109 LEU A CA 1
ATOM 888 C C . LEU A 1 109 ? 19.510 -6.313 -7.694 1.00 93.62 109 LEU A C 1
ATOM 890 O O . LEU A 1 109 ? 20.185 -7.255 -7.287 1.00 93.62 109 LEU A O 1
ATOM 894 N N . PHE A 1 110 ? 18.702 -6.424 -8.749 1.00 94.19 110 PHE A N 1
ATOM 895 C CA . PHE A 1 110 ? 18.479 -7.675 -9.476 1.00 94.19 110 PHE A CA 1
ATOM 896 C C . PHE A 1 110 ? 19.209 -7.756 -10.818 1.00 94.19 110 PHE A C 1
ATOM 898 O O . PHE A 1 110 ? 19.019 -8.731 -11.550 1.00 94.19 110 PHE A O 1
ATOM 905 N N . LYS A 1 111 ? 20.024 -6.756 -11.176 1.00 92.88 111 LYS A N 1
ATOM 906 C CA . LYS A 1 111 ? 20.739 -6.7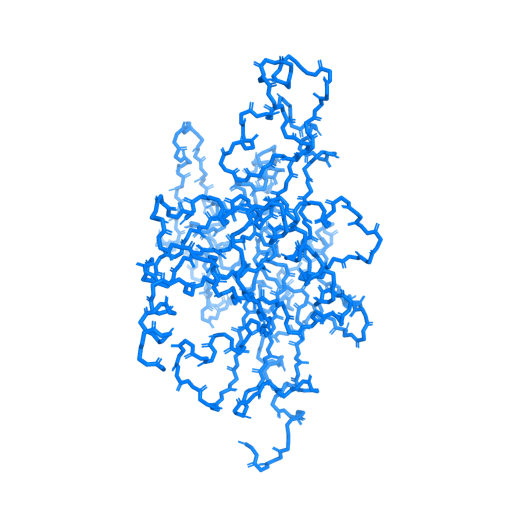36 -12.455 1.00 92.88 111 LYS A CA 1
ATOM 907 C C . LYS A 1 111 ? 21.692 -7.939 -12.523 1.00 92.88 111 LYS A C 1
ATOM 909 O O . LYS A 1 111 ? 22.618 -8.030 -11.717 1.00 92.88 111 LYS A O 1
ATOM 914 N N . PRO A 1 112 ? 21.500 -8.873 -13.470 1.00 90.12 112 PRO A N 1
ATOM 915 C CA . PRO A 1 112 ? 22.367 -10.036 -13.574 1.00 90.12 112 PRO A CA 1
ATOM 916 C C . PRO A 1 112 ? 23.751 -9.627 -14.095 1.00 90.12 112 PRO A C 1
ATOM 918 O O . PRO A 1 112 ? 23.875 -8.726 -14.922 1.00 90.12 112 PRO A O 1
ATOM 921 N N . ALA A 1 113 ? 24.788 -10.354 -13.676 1.00 86.00 113 ALA A N 1
ATOM 922 C CA . ALA A 1 113 ? 26.146 -10.211 -14.215 1.00 86.00 113 ALA A CA 1
ATOM 923 C C . ALA A 1 113 ? 26.321 -10.849 -15.615 1.00 86.00 113 ALA A C 1
ATOM 925 O O . ALA A 1 113 ? 27.414 -10.837 -16.177 1.00 86.00 113 ALA A O 1
ATOM 926 N N . ASP A 1 114 ? 25.258 -11.443 -16.162 1.00 83.00 114 ASP A N 1
ATOM 927 C CA . ASP A 1 114 ? 25.257 -12.168 -17.431 1.00 83.00 114 ASP A CA 1
ATOM 928 C C . ASP A 1 114 ? 25.403 -11.221 -18.633 1.00 83.00 114 ASP A C 1
ATOM 930 O O . ASP A 1 114 ? 24.639 -10.269 -18.798 1.00 83.00 114 ASP A O 1
ATOM 934 N N . THR A 1 115 ? 26.349 -11.522 -19.523 1.00 80.12 115 THR A N 1
ATOM 935 C CA . THR A 1 115 ? 26.599 -10.760 -20.754 1.00 80.12 115 THR A CA 1
ATOM 936 C C . THR A 1 115 ? 25.484 -10.908 -21.792 1.00 80.12 115 THR A C 1
ATOM 938 O O . THR A 1 115 ? 25.377 -10.081 -22.698 1.00 80.12 115 THR A O 1
ATOM 941 N N . ALA A 1 116 ? 24.622 -11.923 -21.667 1.00 85.69 116 ALA A N 1
ATOM 942 C CA . ALA A 1 116 ? 23.441 -12.097 -22.507 1.00 85.69 116 ALA A CA 1
ATOM 943 C C . ALA A 1 116 ? 22.261 -11.195 -22.099 1.00 85.69 116 ALA A C 1
ATOM 945 O O . ALA A 1 116 ? 21.280 -11.102 -22.846 1.00 85.69 116 ALA A O 1
ATOM 946 N N . PHE A 1 117 ? 22.339 -10.517 -20.948 1.00 93.62 117 PHE A N 1
ATOM 947 C CA . PHE A 1 117 ? 21.301 -9.609 -20.474 1.00 93.62 117 PHE A CA 1
ATOM 948 C C . PHE A 1 117 ? 21.205 -8.354 -21.350 1.00 93.62 117 PHE A C 1
ATOM 950 O O . PHE A 1 117 ? 22.179 -7.651 -21.601 1.00 93.62 117 PHE A O 1
ATOM 957 N N . ARG A 1 118 ? 19.990 -8.055 -21.815 1.00 93.12 118 ARG A N 1
ATOM 958 C CA . ARG A 1 118 ? 19.666 -6.928 -22.710 1.00 93.12 118 ARG A CA 1
ATOM 959 C C . ARG A 1 118 ? 18.630 -5.976 -22.103 1.00 93.12 118 ARG A C 1
ATOM 961 O O . ARG A 1 118 ? 17.937 -5.285 -22.852 1.00 93.12 118 ARG A O 1
ATOM 968 N N . GLY A 1 119 ? 18.479 -5.994 -20.779 1.00 95.56 119 GLY A N 1
ATOM 969 C CA . GLY A 1 119 ? 17.457 -5.249 -20.045 1.00 95.56 119 GLY A CA 1
ATOM 970 C C . GLY A 1 119 ? 16.194 -6.067 -19.742 1.00 95.56 119 GLY A C 1
ATOM 971 O O . GLY A 1 119 ? 15.859 -7.032 -20.438 1.00 95.56 119 GLY A O 1
ATOM 972 N N . PHE A 1 120 ? 15.475 -5.666 -18.699 1.00 97.75 120 PHE A N 1
ATOM 973 C CA . PHE A 1 120 ? 14.228 -6.272 -18.244 1.00 97.75 120 PHE A CA 1
ATOM 974 C C . PHE A 1 120 ? 13.022 -5.873 -19.106 1.00 97.75 120 PHE A C 1
ATOM 976 O O . PHE A 1 120 ? 12.957 -4.776 -19.666 1.00 97.75 120 PHE A O 1
ATOM 983 N N . TYR A 1 121 ? 12.025 -6.756 -19.164 1.00 97.88 121 TYR A N 1
ATOM 984 C CA . TYR A 1 121 ? 10.660 -6.423 -19.569 1.00 97.88 121 TYR A CA 1
ATOM 985 C C . TYR A 1 121 ? 9.874 -6.019 -18.323 1.00 97.88 121 TYR A C 1
ATOM 987 O O . TYR A 1 121 ? 9.356 -6.875 -17.605 1.00 97.88 121 TYR A O 1
ATOM 995 N N . LEU A 1 122 ? 9.828 -4.717 -18.063 1.00 98.12 122 LEU A N 1
ATOM 996 C CA . LEU A 1 122 ? 9.245 -4.136 -16.864 1.00 98.12 122 LEU A CA 1
ATOM 997 C C . LEU A 1 122 ? 7.714 -4.080 -16.959 1.00 98.12 122 LEU A C 1
ATOM 999 O O . LEU A 1 122 ? 7.153 -3.585 -17.939 1.00 98.12 122 LEU A O 1
ATOM 1003 N N . VAL A 1 123 ? 7.036 -4.566 -15.926 1.00 98.19 123 VAL A N 1
ATOM 1004 C CA . VAL A 1 123 ? 5.590 -4.458 -15.734 1.00 98.19 123 VAL A CA 1
ATOM 1005 C C . VAL A 1 123 ? 5.360 -3.738 -14.417 1.00 98.19 123 VAL A C 1
ATOM 1007 O O . VAL A 1 123 ? 5.552 -4.313 -13.349 1.00 98.19 123 VAL A O 1
ATOM 1010 N N . ALA A 1 124 ? 4.946 -2.483 -14.505 1.00 97.94 124 ALA A N 1
ATOM 1011 C CA . ALA A 1 124 ? 4.606 -1.680 -13.347 1.00 97.94 124 ALA A CA 1
ATOM 1012 C C . ALA A 1 124 ? 3.110 -1.741 -13.059 1.00 97.94 124 ALA A C 1
ATOM 1014 O O . ALA A 1 124 ? 2.292 -1.809 -13.980 1.00 97.94 124 ALA A O 1
ATOM 1015 N N . SER A 1 125 ? 2.747 -1.655 -11.787 1.00 96.38 125 SER A N 1
ATOM 1016 C CA . SER A 1 125 ? 1.368 -1.480 -11.356 1.00 96.38 125 SER A CA 1
ATOM 1017 C C . SER A 1 125 ? 1.187 -0.193 -10.560 1.00 96.38 125 SER A C 1
ATOM 1019 O O . SER A 1 125 ? 1.998 0.151 -9.701 1.00 96.38 125 SER A O 1
ATOM 1021 N N . LEU A 1 126 ? 0.135 0.546 -10.916 1.00 94.25 126 LEU A N 1
ATOM 1022 C CA . LEU A 1 126 ? -0.283 1.793 -10.277 1.00 94.25 126 LEU A CA 1
ATOM 1023 C C . LEU A 1 126 ? -1.731 1.680 -9.806 1.00 94.25 126 LEU A C 1
ATOM 1025 O O . LEU A 1 126 ? -2.500 0.859 -10.314 1.00 94.25 126 LEU A O 1
ATOM 1029 N N . SER A 1 127 ? -2.121 2.559 -8.889 1.00 89.75 127 SER A N 1
ATOM 1030 C CA . SER A 1 127 ? -3.509 2.671 -8.457 1.00 89.75 127 SER A CA 1
ATOM 1031 C C . SER A 1 127 ? -4.456 2.856 -9.647 1.00 89.75 127 SER A C 1
ATOM 1033 O O . SER A 1 127 ? -4.165 3.557 -10.621 1.00 89.75 127 SER A O 1
ATOM 1035 N N . SER A 1 128 ? -5.630 2.230 -9.580 1.00 87.31 128 SER A N 1
ATOM 1036 C CA . SER A 1 128 ? -6.639 2.314 -10.644 1.00 87.31 128 SER A CA 1
ATOM 1037 C C . SER A 1 128 ? -7.192 3.729 -10.848 1.00 87.31 128 SER A C 1
ATOM 1039 O O . SER A 1 128 ? -7.724 4.042 -11.914 1.00 87.31 128 SER A O 1
ATOM 1041 N N . VAL A 1 129 ? -7.009 4.598 -9.852 1.00 84.62 129 VAL A N 1
ATOM 1042 C CA . VAL A 1 129 ? -7.387 6.015 -9.877 1.00 84.62 129 VAL A CA 1
ATOM 1043 C C . VAL A 1 129 ? -6.253 6.935 -10.339 1.00 84.62 129 VAL A C 1
ATOM 1045 O O . VAL A 1 129 ? -6.460 8.146 -10.424 1.00 84.62 129 VAL A O 1
ATOM 1048 N N . SER A 1 130 ? -5.058 6.399 -10.620 1.00 89.88 130 SER A N 1
ATOM 1049 C CA . SER A 1 130 ? -3.917 7.218 -11.020 1.00 89.88 130 SER A CA 1
ATOM 1050 C C . SER A 1 130 ? -4.234 7.981 -12.317 1.00 89.88 130 SER A C 1
ATOM 1052 O O . SER A 1 130 ? -4.648 7.380 -13.316 1.00 89.88 130 SER A O 1
ATOM 1054 N N . PRO A 1 131 ? -4.051 9.310 -12.341 1.00 90.12 131 PRO A N 1
ATOM 1055 C CA . PRO A 1 131 ? -4.305 10.118 -13.525 1.00 90.12 131 PRO A CA 1
ATOM 1056 C C . PRO A 1 131 ? -3.273 9.849 -14.624 1.00 90.12 131 PRO A C 1
ATOM 1058 O O . PRO A 1 131 ? -2.149 9.417 -14.375 1.00 90.12 131 PRO A O 1
ATOM 1061 N N . ARG A 1 132 ? -3.640 10.173 -15.869 1.00 92.19 132 ARG A N 1
ATOM 1062 C CA . ARG A 1 132 ? -2.816 9.927 -17.064 1.00 92.19 132 ARG A CA 1
ATOM 1063 C C . ARG A 1 132 ? -1.385 10.468 -16.951 1.00 92.19 132 ARG A C 1
ATOM 1065 O O . ARG A 1 132 ? -0.460 9.790 -17.386 1.00 92.19 132 ARG A O 1
ATOM 1072 N N . TYR A 1 133 ? -1.193 11.643 -16.349 1.00 94.06 133 TYR A N 1
ATOM 1073 C CA . TYR A 1 133 ? 0.140 12.238 -16.225 1.00 94.06 133 TYR A CA 1
ATOM 1074 C C . TYR A 1 133 ? 1.095 11.373 -15.391 1.00 94.06 133 TYR A C 1
ATOM 1076 O O . TYR A 1 133 ? 2.294 11.403 -15.643 1.00 94.06 133 TYR A O 1
ATOM 1084 N N . MET A 1 134 ? 0.592 10.579 -14.435 1.00 95.19 134 MET A N 1
ATOM 1085 C CA . MET A 1 134 ? 1.448 9.686 -13.652 1.00 95.19 134 MET A CA 1
ATOM 1086 C C . MET A 1 134 ? 2.025 8.574 -14.521 1.00 95.19 134 MET A C 1
ATOM 1088 O O . MET A 1 134 ? 3.203 8.262 -14.405 1.00 95.19 134 MET A O 1
ATOM 1092 N N . TYR A 1 135 ? 1.218 8.016 -15.428 1.00 95.88 135 TYR A N 1
ATOM 1093 C CA . TYR A 1 135 ? 1.688 7.027 -16.399 1.00 95.88 135 TYR A CA 1
ATOM 1094 C C . TYR A 1 135 ? 2.765 7.637 -17.301 1.00 95.88 135 TYR A C 1
ATOM 1096 O O . TYR A 1 135 ? 3.819 7.042 -17.500 1.00 95.88 135 TYR A O 1
ATOM 1104 N N . GLU A 1 136 ? 2.520 8.844 -17.815 1.00 97.00 136 GLU A N 1
ATOM 1105 C CA . GLU A 1 136 ? 3.465 9.559 -18.680 1.00 97.00 136 GLU A CA 1
ATOM 1106 C C . GLU A 1 136 ? 4.784 9.859 -17.955 1.00 97.00 136 GLU A C 1
ATOM 1108 O O . GLU A 1 136 ? 5.855 9.586 -18.497 1.00 97.00 136 GLU A O 1
ATOM 1113 N N . ARG A 1 137 ? 4.720 10.356 -16.714 1.00 97.38 137 ARG A N 1
ATOM 1114 C CA . ARG A 1 137 ? 5.900 10.656 -15.893 1.00 97.38 137 ARG A CA 1
ATOM 1115 C C . ARG A 1 137 ? 6.674 9.393 -15.519 1.00 97.38 137 ARG A C 1
ATOM 1117 O O . ARG A 1 137 ? 7.898 9.395 -15.589 1.00 97.38 137 ARG A O 1
ATOM 1124 N N . LEU A 1 138 ? 5.985 8.294 -15.217 1.00 97.50 138 LEU A N 1
ATOM 1125 C CA . LEU A 1 138 ? 6.626 7.013 -14.929 1.00 97.50 138 LEU A CA 1
ATOM 1126 C C . LEU A 1 138 ? 7.368 6.456 -16.155 1.00 97.50 138 LEU A C 1
ATOM 1128 O O . LEU A 1 138 ? 8.501 5.999 -16.038 1.00 97.50 138 LEU A O 1
ATOM 1132 N N . PHE A 1 139 ? 6.786 6.565 -17.354 1.00 98.44 139 PHE A N 1
ATOM 1133 C CA . PHE A 1 139 ? 7.491 6.202 -18.587 1.00 98.44 139 PHE A CA 1
ATOM 1134 C C . PHE A 1 139 ? 8.697 7.107 -18.876 1.00 98.44 139 PHE A C 1
ATOM 1136 O O . PHE A 1 139 ? 9.694 6.615 -19.400 1.00 98.44 139 PHE A O 1
ATOM 1143 N N . GLN A 1 140 ? 8.640 8.400 -18.531 1.00 98.06 140 GLN A N 1
ATOM 1144 C CA . GLN A 1 140 ? 9.803 9.295 -18.625 1.00 98.06 140 GLN A CA 1
ATOM 1145 C C . GLN A 1 140 ? 10.934 8.837 -17.697 1.00 98.06 140 GLN A C 1
ATOM 1147 O O . GLN A 1 140 ? 12.073 8.737 -18.145 1.00 98.06 140 GLN A O 1
ATOM 1152 N N . ILE A 1 141 ? 10.609 8.492 -16.447 1.00 97.94 141 ILE A N 1
ATOM 1153 C CA . ILE A 1 141 ? 11.558 7.934 -15.473 1.00 97.94 141 ILE A CA 1
ATOM 1154 C C . ILE A 1 141 ? 12.197 6.652 -16.016 1.00 97.94 141 ILE A C 1
ATOM 1156 O O . ILE A 1 141 ? 13.419 6.537 -16.064 1.00 97.94 141 ILE A O 1
ATOM 1160 N N . TYR A 1 142 ? 11.388 5.706 -16.498 1.00 98.19 142 TYR A N 1
ATOM 1161 C CA . TYR A 1 142 ? 11.905 4.456 -17.061 1.00 98.19 142 TYR A CA 1
ATOM 1162 C C . TYR A 1 142 ? 12.767 4.669 -18.293 1.00 98.19 142 TYR A C 1
ATOM 1164 O O . TYR A 1 142 ? 13.733 3.940 -18.484 1.00 98.19 142 TYR A O 1
ATOM 1172 N N . LYS A 1 143 ? 12.447 5.663 -19.122 1.00 97.94 143 LYS A N 1
ATOM 1173 C CA . LYS A 1 143 ? 13.291 6.025 -20.255 1.00 97.94 143 LYS A CA 1
ATOM 1174 C C . LYS A 1 143 ? 14.659 6.532 -19.785 1.00 97.94 143 LYS A C 1
ATOM 1176 O O . LYS A 1 143 ? 15.657 6.049 -20.305 1.00 97.94 143 LYS A O 1
ATOM 1181 N N . GLY A 1 144 ? 14.703 7.421 -18.790 1.00 97.56 144 GLY A N 1
ATOM 1182 C CA . GLY A 1 144 ? 15.963 7.907 -18.211 1.00 97.56 144 GLY A CA 1
ATOM 1183 C C . GLY A 1 144 ? 16.815 6.772 -17.637 1.00 97.56 144 GLY A C 1
ATOM 1184 O O . GLY A 1 144 ? 17.968 6.608 -18.021 1.00 97.56 144 GLY A O 1
ATOM 1185 N N . ILE A 1 145 ? 16.213 5.899 -16.821 1.00 96.69 145 ILE A N 1
ATOM 1186 C CA . ILE A 1 145 ? 16.899 4.721 -16.258 1.00 96.69 145 ILE A CA 1
ATOM 1187 C C . ILE A 1 145 ? 17.389 3.772 -17.367 1.00 96.69 145 ILE A C 1
ATOM 1189 O O . ILE A 1 145 ? 18.485 3.222 -17.282 1.00 96.69 145 ILE A O 1
ATOM 1193 N N . ALA A 1 146 ? 16.598 3.565 -18.425 1.00 96.12 146 ALA A N 1
ATOM 1194 C CA . ALA A 1 146 ? 16.996 2.722 -19.551 1.00 96.12 146 ALA A CA 1
ATOM 1195 C C . ALA A 1 146 ? 18.219 3.280 -20.295 1.00 96.12 146 ALA A C 1
ATOM 1197 O O . ALA A 1 146 ? 19.085 2.503 -20.694 1.00 96.12 146 ALA A O 1
ATOM 1198 N N . GLU A 1 147 ? 18.270 4.599 -20.496 1.00 96.12 147 GLU A N 1
ATOM 1199 C CA . GLU A 1 147 ? 19.357 5.293 -21.195 1.00 96.12 147 GLU A CA 1
ATOM 1200 C C . GLU A 1 147 ? 20.650 5.318 -20.369 1.00 96.12 147 GLU A C 1
ATOM 1202 O O . GLU A 1 147 ? 21.727 5.130 -20.931 1.00 96.12 147 GLU A O 1
ATOM 1207 N N . GLU A 1 148 ? 20.545 5.496 -19.052 1.00 94.19 148 GLU A N 1
ATOM 1208 C CA . GLU A 1 148 ? 21.698 5.587 -18.149 1.00 94.19 148 GLU A CA 1
ATOM 1209 C C . GLU A 1 148 ? 22.243 4.212 -17.730 1.00 94.19 148 GLU A C 1
ATOM 1211 O O . GLU A 1 148 ? 23.445 3.967 -17.826 1.00 94.19 148 GLU A O 1
ATOM 1216 N N . ASP A 1 149 ? 21.370 3.285 -17.317 1.00 92.69 149 ASP A N 1
ATOM 1217 C CA . ASP A 1 149 ? 21.788 2.035 -16.663 1.00 92.69 149 ASP A CA 1
ATOM 1218 C C . ASP A 1 149 ? 21.680 0.800 -17.574 1.00 92.69 149 ASP A C 1
ATOM 1220 O O . ASP A 1 149 ? 22.204 -0.280 -17.249 1.00 92.69 149 ASP A O 1
ATOM 1224 N N . GLY A 1 150 ? 20.961 0.921 -18.698 1.00 92.25 150 GLY A N 1
ATOM 1225 C CA . GLY A 1 150 ? 20.698 -0.173 -19.640 1.00 92.25 150 GLY A CA 1
ATOM 1226 C C . GLY A 1 150 ? 19.848 -1.310 -19.059 1.00 92.25 150 GLY A C 1
ATOM 1227 O O . GLY A 1 150 ? 19.837 -2.418 -19.599 1.00 92.25 150 GLY A O 1
ATOM 1228 N N . THR A 1 151 ? 19.158 -1.079 -17.939 1.00 95.25 151 THR A N 1
ATOM 1229 C CA . THR A 1 151 ? 18.440 -2.120 -17.184 1.00 95.25 151 THR A CA 1
ATOM 1230 C C . THR A 1 151 ? 17.040 -2.408 -17.708 1.00 95.25 151 THR A C 1
ATOM 1232 O O . THR A 1 151 ? 16.484 -3.451 -17.374 1.00 95.25 151 THR A O 1
ATOM 1235 N N . ILE A 1 152 ? 16.466 -1.556 -18.561 1.00 97.50 152 ILE A N 1
ATOM 1236 C CA . ILE A 1 152 ? 15.094 -1.700 -19.069 1.00 97.50 152 ILE A CA 1
ATOM 1237 C C . ILE A 1 152 ? 15.116 -1.851 -20.591 1.00 97.50 152 ILE A C 1
ATOM 1239 O O . ILE A 1 152 ? 15.610 -0.994 -21.317 1.00 97.50 152 ILE A O 1
ATOM 1243 N N . ARG A 1 153 ? 14.522 -2.939 -21.090 1.00 96.12 153 ARG A N 1
ATOM 1244 C CA . ARG A 1 153 ? 14.344 -3.200 -22.526 1.00 96.12 153 ARG A CA 1
ATOM 1245 C C . ARG A 1 153 ? 13.013 -2.678 -23.052 1.00 96.12 153 ARG A C 1
ATOM 1247 O O . ARG A 1 153 ? 12.928 -2.208 -24.183 1.00 96.12 153 ARG A O 1
ATOM 1254 N N . ALA A 1 154 ? 11.964 -2.856 -22.262 1.00 96.75 154 ALA A N 1
ATOM 1255 C CA . ALA A 1 154 ? 10.611 -2.407 -22.545 1.00 96.75 154 ALA A CA 1
ATOM 1256 C C . ALA A 1 154 ? 9.857 -2.281 -21.222 1.00 96.75 154 ALA A C 1
ATOM 1258 O O . ALA A 1 154 ? 10.146 -3.022 -20.285 1.00 96.75 154 ALA A O 1
ATOM 1259 N N . ALA A 1 155 ? 8.875 -1.386 -21.171 1.00 97.81 155 ALA A N 1
ATOM 1260 C CA . ALA A 1 155 ? 8.041 -1.183 -19.997 1.00 97.81 155 ALA A CA 1
ATOM 1261 C C . ALA A 1 155 ? 6.558 -1.155 -20.379 1.00 97.81 155 ALA A C 1
ATOM 1263 O O . ALA A 1 155 ? 6.193 -0.707 -21.467 1.00 97.81 155 ALA A O 1
ATOM 1264 N N . THR A 1 156 ? 5.704 -1.607 -19.469 1.00 97.94 156 THR A N 1
ATOM 1265 C CA . THR A 1 156 ? 4.253 -1.416 -19.512 1.00 97.94 156 THR A CA 1
ATOM 1266 C C . THR A 1 156 ? 3.742 -1.103 -18.113 1.00 97.94 156 THR A C 1
ATOM 1268 O O . THR A 1 156 ? 4.383 -1.459 -17.126 1.00 97.94 156 THR A O 1
ATOM 1271 N N . VAL A 1 157 ? 2.579 -0.461 -18.026 1.00 97.56 157 VAL A N 1
ATOM 1272 C CA . VAL A 1 157 ? 1.920 -0.140 -16.757 1.00 97.56 157 VAL A CA 1
ATOM 1273 C C . VAL A 1 157 ? 0.499 -0.694 -16.781 1.00 97.56 157 VAL A C 1
ATOM 1275 O O . VAL A 1 157 ? -0.211 -0.519 -17.772 1.00 97.56 157 VAL A O 1
ATOM 1278 N N . ILE A 1 158 ? 0.081 -1.355 -15.705 1.00 96.06 158 ILE A N 1
ATOM 1279 C CA . ILE A 1 158 ? -1.277 -1.877 -15.516 1.00 96.06 158 ILE A CA 1
ATOM 1280 C C . ILE A 1 158 ? -1.888 -1.355 -14.205 1.00 96.06 158 ILE A C 1
ATOM 1282 O O . ILE A 1 158 ? -1.155 -1.004 -13.286 1.00 96.06 158 ILE A O 1
ATOM 1286 N N . PRO A 1 159 ? -3.221 -1.294 -14.073 1.00 94.44 159 PRO A N 1
ATOM 1287 C CA . PRO A 1 159 ? -3.848 -1.019 -12.781 1.00 94.44 159 PRO A CA 1
ATOM 1288 C C . PRO A 1 159 ? -3.585 -2.150 -11.775 1.00 94.44 159 PRO A C 1
ATOM 1290 O O . PRO A 1 159 ? -3.670 -3.322 -12.149 1.00 94.44 159 PRO A O 1
ATOM 1293 N N . GLN A 1 160 ? -3.348 -1.820 -10.505 1.00 95.25 160 GLN A N 1
ATOM 1294 C CA . GLN A 1 160 ? -3.163 -2.804 -9.428 1.00 95.25 160 GLN A CA 1
ATOM 1295 C C . GLN A 1 160 ? -4.328 -3.815 -9.328 1.00 95.25 160 GLN A C 1
ATOM 1297 O O . GLN A 1 160 ? -4.048 -5.018 -9.351 1.00 95.25 160 GLN A O 1
ATOM 1302 N N . PRO A 1 161 ? -5.622 -3.420 -9.417 1.00 95.19 161 PRO A N 1
ATOM 1303 C CA . PRO A 1 161 ? -6.712 -4.398 -9.371 1.00 95.19 161 PRO A CA 1
ATOM 1304 C C . PRO A 1 161 ? -6.698 -5.399 -10.534 1.00 95.19 161 PRO A C 1
ATOM 1306 O O . PRO A 1 161 ? -7.097 -6.553 -10.380 1.00 95.19 161 PRO A O 1
ATOM 1309 N N . LEU A 1 162 ? -6.201 -4.987 -11.707 1.00 96.12 162 LEU A N 1
ATOM 1310 C CA . LEU A 1 162 ? -6.026 -5.899 -12.838 1.00 96.12 162 LEU A CA 1
ATOM 1311 C C . LEU A 1 162 ? -4.898 -6.899 -12.566 1.00 96.12 162 LEU A C 1
ATOM 1313 O O . LEU A 1 162 ? -5.042 -8.074 -12.898 1.00 96.12 162 LEU A O 1
ATOM 1317 N N . ALA A 1 163 ? -3.800 -6.460 -11.944 1.00 95.88 163 ALA A N 1
ATOM 1318 C CA . ALA A 1 163 ? -2.721 -7.355 -11.536 1.00 95.88 163 ALA A CA 1
ATOM 1319 C C . ALA A 1 163 ? -3.231 -8.432 -10.561 1.00 95.88 163 ALA A C 1
ATOM 1321 O O . ALA A 1 163 ? -2.940 -9.614 -10.752 1.00 95.88 163 ALA A O 1
ATOM 1322 N N . VAL A 1 164 ? -4.071 -8.048 -9.591 1.00 95.81 164 VAL A N 1
ATOM 1323 C CA . VAL A 1 164 ? -4.723 -8.976 -8.650 1.00 95.81 164 VAL A CA 1
ATOM 1324 C C . VAL A 1 164 ? -5.608 -9.986 -9.388 1.00 95.81 164 VAL A C 1
ATOM 1326 O O . VAL A 1 164 ? -5.471 -11.193 -9.188 1.00 95.81 164 VAL A O 1
ATOM 1329 N N . ALA A 1 165 ? -6.480 -9.530 -10.291 1.00 96.75 165 ALA A N 1
ATOM 1330 C CA . ALA A 1 165 ? -7.348 -10.425 -11.060 1.00 96.75 165 ALA A CA 1
ATOM 1331 C C . ALA A 1 165 ? -6.550 -11.428 -11.917 1.00 96.75 165 ALA A C 1
ATOM 1333 O O . ALA A 1 165 ? -6.876 -12.618 -11.944 1.00 96.7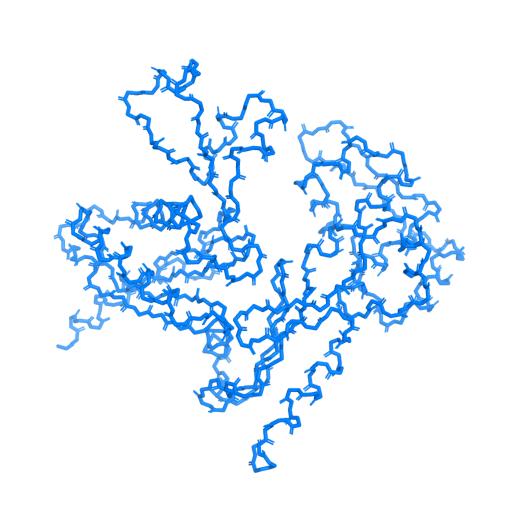5 165 ALA A O 1
ATOM 1334 N N . ILE A 1 166 ? -5.463 -10.974 -12.557 1.00 95.56 166 ILE A N 1
ATOM 1335 C CA . ILE A 1 166 ? -4.543 -11.833 -13.319 1.00 95.56 166 ILE A CA 1
ATOM 1336 C C . ILE A 1 166 ? -3.897 -12.881 -12.407 1.00 95.56 166 ILE A C 1
ATOM 1338 O O . ILE A 1 166 ? -3.892 -14.062 -12.759 1.00 95.56 166 ILE A O 1
ATOM 1342 N N . ALA A 1 167 ? -3.394 -12.478 -11.235 1.00 94.25 167 ALA A N 1
ATOM 1343 C CA . ALA A 1 167 ? -2.771 -13.387 -10.272 1.00 94.25 167 ALA A CA 1
ATOM 1344 C C . ALA A 1 167 ? -3.743 -14.486 -9.805 1.00 94.25 167 ALA A C 1
ATOM 1346 O O . ALA A 1 167 ? -3.370 -15.656 -9.718 1.00 94.25 167 ALA A O 1
ATOM 1347 N N . HIS A 1 168 ? -5.017 -14.134 -9.609 1.00 95.69 168 HIS A N 1
ATOM 1348 C CA . HIS A 1 168 ? -6.082 -15.074 -9.253 1.00 95.69 168 HIS A CA 1
ATOM 1349 C C . HIS A 1 168 ? -6.678 -15.842 -10.443 1.00 95.69 168 HIS A C 1
ATOM 1351 O O . HIS A 1 168 ? -7.577 -16.660 -10.246 1.00 95.69 168 HIS A O 1
ATOM 1357 N N . LYS A 1 169 ? -6.198 -15.610 -11.675 1.00 96.25 169 LYS A N 1
ATOM 1358 C CA . LYS A 1 169 ? -6.755 -16.182 -12.917 1.00 96.25 169 LYS A CA 1
ATOM 1359 C C . LYS A 1 169 ? -8.262 -15.915 -13.063 1.00 96.25 169 LYS A C 1
ATOM 1361 O O . LYS A 1 169 ? -8.985 -16.701 -13.675 1.00 96.25 169 LYS A O 1
ATOM 1366 N N . ALA A 1 170 ? -8.729 -14.799 -12.508 1.00 96.56 170 ALA A N 1
ATOM 1367 C CA . ALA A 1 170 ? -10.121 -14.387 -12.529 1.00 96.56 170 ALA A CA 1
ATOM 1368 C C . ALA A 1 170 ? -10.346 -13.428 -13.700 1.00 96.56 170 ALA A C 1
ATOM 1370 O O . ALA A 1 170 ? -9.749 -12.357 -13.775 1.00 96.56 170 ALA A O 1
ATOM 1371 N N . THR A 1 171 ? -11.209 -13.823 -14.635 1.00 94.19 171 THR A N 1
ATOM 1372 C CA . THR A 1 171 ? -11.570 -12.971 -15.778 1.00 94.19 171 THR A CA 1
ATOM 1373 C C . THR A 1 171 ? -12.771 -12.082 -15.481 1.00 94.19 171 THR A C 1
ATOM 1375 O O . THR A 1 171 ? -12.880 -11.022 -16.089 1.00 94.19 171 THR A O 1
ATOM 1378 N N . THR A 1 172 ? -13.621 -12.468 -14.526 1.00 95.88 172 THR A N 1
ATOM 1379 C CA . THR A 1 172 ? -14.767 -11.681 -14.063 1.00 95.88 172 THR A CA 1
ATOM 1380 C C . THR A 1 172 ? -14.862 -11.773 -12.543 1.00 95.88 172 THR A C 1
ATOM 1382 O O . THR A 1 172 ? -14.982 -12.872 -12.004 1.00 95.88 172 THR A O 1
ATOM 1385 N N . CYS A 1 173 ? -14.741 -10.642 -11.846 1.00 96.81 173 CYS A N 1
ATOM 1386 C CA . CYS A 1 173 ? -14.790 -10.553 -10.382 1.00 96.81 173 CYS A CA 1
ATOM 1387 C C . CYS A 1 173 ? -14.924 -9.094 -9.921 1.00 96.81 173 CYS A C 1
ATOM 1389 O O . CYS A 1 173 ? -14.771 -8.171 -10.716 1.00 96.81 173 CYS A O 1
ATOM 1391 N N . VAL A 1 174 ? -15.152 -8.875 -8.626 1.00 97.50 174 VAL A N 1
ATOM 1392 C CA . VAL A 1 174 ? -14.935 -7.571 -7.985 1.00 97.50 174 VAL A CA 1
ATOM 1393 C C . VAL A 1 174 ? -13.670 -7.672 -7.149 1.00 97.50 174 VAL A C 1
ATOM 1395 O O . VAL A 1 174 ? -13.586 -8.494 -6.238 1.00 97.50 174 VAL A O 1
ATOM 1398 N N . VAL A 1 175 ? -12.674 -6.856 -7.476 1.00 97.44 175 VAL A N 1
ATOM 1399 C CA . VAL A 1 175 ? -11.430 -6.770 -6.715 1.00 97.44 175 VAL A CA 1
ATOM 1400 C C . VAL A 1 175 ? -11.579 -5.675 -5.672 1.00 97.44 175 VAL A C 1
ATOM 1402 O O . VAL A 1 175 ? -11.839 -4.526 -6.016 1.00 97.44 175 VAL A O 1
ATOM 1405 N N . MET A 1 176 ? -11.389 -6.034 -4.405 1.00 96.06 176 MET A N 1
ATOM 1406 C CA . MET A 1 176 ? -11.228 -5.084 -3.309 1.00 96.06 176 MET A CA 1
ATOM 1407 C C . MET A 1 176 ? -9.768 -5.104 -2.866 1.00 96.06 176 MET A C 1
ATOM 1409 O O . MET A 1 176 ? -9.297 -6.080 -2.284 1.00 96.06 176 MET A O 1
ATOM 1413 N N . GLU A 1 177 ? -9.052 -4.027 -3.156 1.00 93.56 177 GLU A N 1
ATOM 1414 C CA . GLU A 1 177 ? -7.640 -3.866 -2.838 1.00 93.56 177 GLU A CA 1
ATOM 1415 C C . GLU A 1 177 ? -7.478 -2.783 -1.771 1.00 93.56 177 GLU A C 1
ATOM 1417 O O . GLU A 1 177 ? -7.650 -1.597 -2.046 1.00 93.56 177 GLU A O 1
ATOM 1422 N N . SER A 1 178 ? -7.167 -3.194 -0.540 1.00 93.00 178 SER A N 1
ATOM 1423 C CA . SER A 1 178 ? -6.945 -2.287 0.590 1.00 93.00 178 SER A CA 1
ATOM 1424 C C . SER A 1 178 ? -5.451 -2.078 0.813 1.00 93.00 178 SER A C 1
ATOM 1426 O O . SER A 1 178 ? -4.770 -2.944 1.362 1.00 93.00 178 SER A O 1
ATOM 1428 N N . GLY A 1 179 ? -4.950 -0.909 0.418 1.00 91.31 179 GLY A N 1
ATOM 1429 C CA . GLY A 1 179 ? -3.585 -0.472 0.686 1.00 91.31 179 GLY A CA 1
ATOM 1430 C C . GLY A 1 179 ? -3.433 0.197 2.055 1.00 91.31 179 GLY A C 1
ATOM 1431 O O . GLY A 1 179 ? -4.290 0.100 2.936 1.00 91.31 179 GLY A O 1
ATOM 1432 N N . HIS A 1 180 ? -2.321 0.913 2.242 1.00 90.81 180 HIS A N 1
ATOM 1433 C CA . HIS A 1 180 ? -2.121 1.713 3.450 1.00 90.81 180 HIS A CA 1
ATOM 1434 C C . HIS A 1 180 ? -2.931 3.018 3.400 1.00 90.81 180 HIS A C 1
ATOM 1436 O O . HIS A 1 180 ? -3.601 3.327 4.373 1.00 90.81 180 HIS A O 1
ATOM 1442 N N . GLY A 1 181 ? -2.903 3.765 2.293 1.00 87.94 181 GLY A N 1
ATOM 1443 C CA . GLY A 1 181 ? -3.541 5.088 2.214 1.00 87.94 181 GLY A CA 1
ATOM 1444 C C . GLY A 1 181 ? -4.976 5.098 1.686 1.00 87.94 181 GLY A C 1
ATOM 1445 O O . GLY A 1 181 ? -5.703 6.058 1.899 1.00 87.94 181 GLY A O 1
ATOM 1446 N N . ASN A 1 182 ? -5.399 4.059 0.966 1.00 91.75 182 ASN A N 1
ATOM 1447 C CA . ASN A 1 182 ? -6.757 3.957 0.433 1.00 91.75 182 ASN A CA 1
ATOM 1448 C C . ASN A 1 182 ? -7.141 2.503 0.154 1.00 91.75 182 ASN A C 1
ATOM 1450 O O . ASN A 1 182 ? -6.286 1.614 0.133 1.00 91.75 182 ASN A O 1
ATOM 1454 N N . THR A 1 183 ? -8.430 2.302 -0.108 1.00 94.62 183 THR A N 1
ATOM 1455 C CA . THR A 1 183 ? -8.995 1.044 -0.593 1.00 94.62 183 THR A CA 1
ATOM 1456 C C . THR A 1 183 ? -9.692 1.282 -1.922 1.00 94.62 183 THR A C 1
ATOM 1458 O O . THR A 1 183 ? -10.414 2.265 -2.090 1.00 94.62 183 THR A O 1
ATOM 1461 N N . GLN A 1 184 ? -9.482 0.383 -2.876 1.00 93.62 184 GLN A N 1
ATOM 1462 C CA . GLN A 1 184 ? -10.067 0.440 -4.210 1.00 93.62 184 GLN A CA 1
ATOM 1463 C C . GLN A 1 184 ? -10.997 -0.752 -4.404 1.00 93.62 184 GLN A C 1
ATOM 1465 O O . GLN A 1 184 ? -10.584 -1.896 -4.235 1.00 93.62 184 GLN A O 1
ATOM 1470 N N . VAL A 1 185 ? -12.238 -0.482 -4.797 1.00 96.88 185 VAL A N 1
ATOM 1471 C CA . VAL A 1 185 ? -13.189 -1.497 -5.245 1.00 96.88 185 VAL A CA 1
ATOM 1472 C C . VAL A 1 185 ? -13.342 -1.359 -6.753 1.00 96.88 185 VAL A C 1
ATOM 1474 O O . VAL A 1 185 ? -13.731 -0.305 -7.259 1.00 96.88 185 VAL A O 1
ATOM 1477 N N . CYS A 1 186 ? -12.965 -2.405 -7.480 1.00 96.75 186 CYS A N 1
ATOM 1478 C CA . CYS A 1 186 ? -12.870 -2.396 -8.929 1.00 96.75 186 CYS A CA 1
ATOM 1479 C C . CYS A 1 186 ? -13.497 -3.666 -9.521 1.00 96.75 186 CYS A C 1
ATOM 1481 O O . CYS A 1 186 ? -12.928 -4.754 -9.394 1.00 96.75 186 CYS A O 1
ATOM 1483 N N . PRO A 1 187 ? -14.640 -3.546 -10.212 1.00 97.06 187 PRO A N 1
ATOM 1484 C CA . PRO A 1 187 ? -15.216 -4.633 -10.978 1.00 97.06 187 PRO A CA 1
ATOM 1485 C C . PRO A 1 187 ? -14.373 -4.889 -12.227 1.00 97.06 187 PRO A C 1
ATOM 1487 O O . PRO A 1 187 ? -13.980 -3.968 -12.953 1.00 97.06 187 PRO A O 1
ATOM 1490 N N . ILE A 1 188 ? -14.103 -6.161 -12.480 1.00 96.31 188 ILE A N 1
ATOM 1491 C CA . ILE A 1 188 ? -13.336 -6.667 -13.607 1.00 96.31 188 ILE A CA 1
ATOM 1492 C C . ILE A 1 188 ? -14.275 -7.506 -14.467 1.00 96.31 188 ILE A C 1
ATOM 1494 O O . ILE A 1 188 ? -14.888 -8.451 -13.978 1.00 96.31 188 ILE A O 1
ATOM 1498 N N . SER A 1 189 ? -14.342 -7.199 -15.762 1.00 95.38 189 SER A N 1
ATOM 1499 C CA . SER A 1 189 ? -14.909 -8.085 -16.784 1.00 95.38 189 SER A CA 1
ATOM 1500 C C . SER A 1 189 ? -13.968 -8.092 -17.982 1.00 95.38 189 SER A C 1
ATOM 1502 O O . SER A 1 189 ? -13.984 -7.196 -18.825 1.00 95.38 189 SER A O 1
ATOM 1504 N N . ARG A 1 190 ? -13.033 -9.048 -17.976 1.00 91.12 190 ARG A N 1
ATOM 1505 C CA . ARG A 1 190 ? -11.800 -9.142 -18.788 1.00 91.12 190 ARG A CA 1
ATOM 1506 C C . ARG A 1 190 ? -10.821 -7.969 -18.628 1.00 91.12 190 ARG A C 1
ATOM 1508 O O . ARG A 1 190 ? -9.628 -8.142 -18.858 1.00 91.12 190 ARG A O 1
ATOM 1515 N N . TYR A 1 191 ? -11.307 -6.799 -18.232 1.00 92.56 191 TYR A N 1
ATOM 1516 C CA . TYR A 1 191 ? -10.561 -5.577 -17.967 1.00 92.56 191 TYR A CA 1
ATOM 1517 C C . TYR A 1 191 ? -11.288 -4.745 -16.886 1.00 92.56 191 TYR A C 1
ATOM 1519 O O . TYR A 1 191 ? -12.498 -4.924 -16.713 1.00 92.56 191 TYR A O 1
ATOM 1527 N N . PRO A 1 192 ? -10.600 -3.836 -16.163 1.00 93.94 192 PRO A N 1
ATOM 1528 C CA . PRO A 1 192 ? -11.241 -2.922 -15.220 1.00 93.94 192 PRO A CA 1
ATOM 1529 C C . PRO A 1 192 ? -12.362 -2.080 -15.829 1.00 93.94 192 PRO A C 1
ATOM 1531 O O . PRO A 1 192 ? -12.154 -1.359 -16.813 1.00 93.94 192 PRO A O 1
ATOM 1534 N N . ILE A 1 193 ? -13.530 -2.099 -15.188 1.00 94.31 193 ILE A N 1
ATOM 1535 C CA . ILE A 1 193 ? -14.668 -1.248 -15.542 1.00 94.31 193 ILE A CA 1
ATOM 1536 C C . ILE A 1 193 ? -14.460 0.115 -14.882 1.00 94.31 193 ILE A C 1
ATOM 1538 O O . ILE A 1 193 ? -14.885 0.364 -13.758 1.00 94.31 193 ILE A O 1
ATOM 1542 N N . ARG A 1 194 ? -13.763 1.015 -15.587 1.00 90.06 194 ARG A N 1
ATOM 1543 C CA . ARG A 1 194 ? -13.258 2.281 -15.020 1.00 90.06 194 ARG A CA 1
ATOM 1544 C C . ARG A 1 194 ? -14.328 3.148 -14.350 1.00 90.06 194 ARG A C 1
ATOM 1546 O O . ARG A 1 194 ? -14.072 3.711 -13.294 1.00 90.06 194 ARG A O 1
ATOM 1553 N N . ASN A 1 195 ? -15.520 3.235 -14.939 1.00 91.00 195 ASN A N 1
ATOM 1554 C CA . ASN A 1 195 ? -16.612 4.061 -14.406 1.00 91.00 195 ASN A CA 1
ATOM 1555 C C . ASN A 1 195 ? -17.249 3.467 -13.137 1.00 91.00 195 ASN A C 1
ATOM 1557 O O . ASN A 1 195 ? -17.911 4.182 -12.388 1.00 91.00 195 ASN A O 1
ATOM 1561 N N . ALA A 1 196 ? -17.029 2.176 -12.886 1.00 95.12 196 ALA A N 1
ATOM 1562 C CA . ALA A 1 196 ? -17.552 1.450 -11.737 1.00 95.12 196 ALA A CA 1
ATOM 1563 C C . ALA A 1 196 ? -16.564 1.392 -10.558 1.00 95.12 196 ALA A C 1
ATOM 1565 O O . ALA A 1 196 ? -16.878 0.818 -9.519 1.00 95.12 196 ALA A O 1
ATOM 1566 N N . ILE A 1 197 ? -15.377 1.998 -10.689 1.00 94.38 197 ILE A N 1
ATOM 1567 C CA . ILE A 1 197 ? -14.396 2.052 -9.603 1.00 94.38 197 ILE A CA 1
ATOM 1568 C C . ILE A 1 197 ? -14.930 2.938 -8.475 1.00 94.38 197 ILE A C 1
ATOM 1570 O O . ILE A 1 197 ? -15.310 4.095 -8.691 1.00 94.38 197 ILE A O 1
ATOM 1574 N N . VAL A 1 198 ? -14.908 2.400 -7.259 1.00 95.62 198 VAL A N 1
ATOM 1575 C CA . VAL A 1 198 ? -15.179 3.137 -6.025 1.00 95.62 198 VAL A CA 1
ATOM 1576 C C . VAL A 1 198 ? -13.887 3.198 -5.222 1.00 95.62 198 VAL A C 1
ATOM 1578 O O . VAL A 1 198 ? -13.287 2.175 -4.899 1.00 95.62 198 VAL A O 1
ATOM 1581 N N . ALA A 1 199 ? -13.440 4.415 -4.921 1.00 93.81 199 ALA A N 1
ATOM 1582 C CA . ALA A 1 199 ? -12.271 4.659 -4.091 1.00 93.81 199 ALA A CA 1
ATOM 1583 C C . ALA A 1 199 ? -12.720 5.069 -2.688 1.00 93.81 199 ALA A C 1
ATOM 1585 O O . ALA A 1 199 ? -13.524 5.989 -2.524 1.00 93.81 199 ALA A O 1
ATOM 1586 N N . VAL A 1 200 ? -12.184 4.403 -1.675 1.00 95.00 200 VAL A N 1
ATOM 1587 C CA . VAL A 1 200 ? -12.433 4.694 -0.265 1.00 95.00 200 VAL A CA 1
ATOM 1588 C C . VAL A 1 200 ? -11.184 5.361 0.298 1.00 95.00 200 VAL A C 1
ATOM 1590 O O . VAL A 1 200 ? -10.085 4.816 0.182 1.00 95.00 200 VAL A O 1
ATOM 1593 N N . ASN A 1 201 ? -11.342 6.535 0.914 1.00 93.19 201 ASN A N 1
ATOM 1594 C CA . ASN A 1 201 ? -10.250 7.283 1.548 1.00 93.19 201 ASN A CA 1
ATOM 1595 C C . ASN A 1 201 ? -9.881 6.680 2.913 1.00 93.19 201 ASN A C 1
ATOM 1597 O O . ASN A 1 201 ? -9.910 7.379 3.923 1.00 93.19 201 ASN A O 1
ATOM 1601 N N . ARG A 1 202 ? -9.691 5.357 2.952 1.00 93.31 202 ARG A N 1
ATOM 1602 C CA . ARG A 1 202 ? -9.304 4.596 4.139 1.00 93.31 202 ARG A CA 1
ATOM 1603 C C . ARG A 1 202 ? -8.511 3.351 3.761 1.00 93.31 202 ARG A C 1
ATOM 1605 O O . ARG A 1 202 ? -8.842 2.675 2.787 1.00 93.31 202 ARG A O 1
ATOM 1612 N N . GLY A 1 203 ? -7.525 3.012 4.574 1.00 92.62 203 GLY A N 1
ATOM 1613 C CA . GLY A 1 203 ? -6.728 1.798 4.498 1.00 92.62 203 GLY A CA 1
ATOM 1614 C C . GLY A 1 203 ? -5.990 1.534 5.812 1.00 92.62 203 GLY A C 1
ATOM 1615 O O . GLY A 1 203 ? -6.452 1.858 6.907 1.00 92.62 203 GLY A O 1
ATOM 1616 N N . GLY A 1 204 ? -4.814 0.919 5.720 1.00 93.06 204 GLY A N 1
ATOM 1617 C CA . GLY A 1 204 ? -3.984 0.606 6.885 1.00 93.06 204 GLY A CA 1
ATOM 1618 C C . GLY A 1 204 ? -3.510 1.816 7.709 1.00 93.06 204 GLY A C 1
ATOM 1619 O O . GLY A 1 204 ? -3.144 1.617 8.872 1.00 93.06 204 GLY A O 1
ATOM 1620 N N . GLY A 1 205 ? -3.502 3.024 7.141 1.00 91.88 205 GLY A N 1
ATOM 1621 C CA . GLY A 1 205 ? -3.141 4.279 7.805 1.00 91.88 205 GLY A CA 1
ATOM 1622 C C . GLY A 1 205 ? -4.198 4.734 8.813 1.00 91.88 205 GLY A C 1
ATOM 1623 O O . GLY A 1 205 ? -3.868 5.154 9.918 1.00 91.88 205 GLY A O 1
ATOM 1624 N N . GLU A 1 206 ? -5.476 4.534 8.516 1.00 93.38 206 GLU A N 1
ATOM 1625 C CA . GLU A 1 206 ? -6.591 4.834 9.417 1.00 93.38 206 GLU A CA 1
ATOM 1626 C C . GLU A 1 206 ? -6.585 3.902 10.628 1.00 93.38 206 GLU A C 1
ATOM 1628 O O . GLU A 1 206 ? -6.810 4.342 11.757 1.00 93.38 206 GLU A O 1
ATOM 1633 N N . ALA A 1 207 ? -6.244 2.627 10.421 1.00 95.12 207 ALA A N 1
ATOM 1634 C CA . ALA A 1 207 ? -6.000 1.704 11.525 1.00 95.12 207 ALA A CA 1
ATOM 1635 C C . ALA A 1 207 ? -4.771 2.107 12.359 1.00 95.12 207 ALA A C 1
ATOM 1637 O O . ALA A 1 207 ? -4.785 1.935 13.579 1.00 95.12 207 ALA A O 1
ATOM 1638 N N . ASN A 1 208 ? -3.727 2.687 11.749 1.00 95.12 208 ASN A N 1
ATOM 1639 C CA . ASN A 1 208 ? -2.622 3.281 12.511 1.00 95.12 208 ASN A CA 1
ATOM 1640 C C . ASN A 1 208 ? -3.120 4.473 13.346 1.00 95.12 208 ASN A C 1
ATOM 1642 O O . ASN A 1 208 ? -2.784 4.558 14.523 1.00 95.12 208 ASN A O 1
ATOM 1646 N N . ALA A 1 209 ? -3.946 5.358 12.780 1.00 93.88 209 ALA A N 1
ATOM 1647 C CA . ALA A 1 209 ? -4.455 6.541 13.476 1.00 93.88 209 ALA A CA 1
ATOM 1648 C C . ALA A 1 209 ? -5.233 6.170 14.749 1.00 93.88 209 ALA A C 1
ATOM 1650 O O . ALA A 1 209 ? -4.905 6.651 15.832 1.00 93.88 209 ALA A O 1
ATOM 1651 N N . ILE A 1 210 ? -6.191 5.242 14.654 1.00 95.75 210 ILE A N 1
ATOM 1652 C CA . ILE A 1 210 ? -6.936 4.778 15.835 1.00 95.75 210 ILE A CA 1
ATOM 1653 C C . ILE A 1 210 ? -6.037 4.022 16.825 1.00 95.75 210 ILE A C 1
ATOM 1655 O O . ILE A 1 210 ? -6.186 4.174 18.036 1.00 95.75 210 ILE A O 1
ATOM 1659 N N . THR A 1 211 ? -5.055 3.255 16.335 1.00 96.38 211 THR A N 1
ATOM 1660 C CA . THR A 1 211 ? -4.067 2.587 17.200 1.00 96.38 211 THR A CA 1
ATOM 1661 C C . THR A 1 211 ? -3.232 3.608 17.975 1.00 96.38 211 THR A C 1
ATOM 1663 O O . THR A 1 211 ? -2.985 3.412 19.161 1.00 96.38 211 THR A O 1
ATOM 1666 N N . SER A 1 212 ? -2.828 4.713 17.341 1.00 95.50 212 SER A N 1
ATOM 1667 C CA . SER A 1 212 ? -2.093 5.803 17.993 1.00 95.50 212 SER A CA 1
ATOM 1668 C C . SER A 1 212 ? -2.915 6.430 19.123 1.00 95.50 212 SER A C 1
ATOM 1670 O O . SER A 1 212 ? -2.392 6.607 20.221 1.00 95.50 212 SER A O 1
ATOM 1672 N N . GLU A 1 213 ? -4.211 6.681 18.911 1.00 95.31 213 GLU A N 1
ATOM 1673 C CA . GLU A 1 213 ? -5.098 7.191 19.967 1.00 95.31 213 GLU A CA 1
ATOM 1674 C C . GLU A 1 213 ? -5.257 6.206 21.132 1.00 95.31 213 GLU A C 1
ATOM 1676 O O . GLU A 1 213 ? -5.128 6.594 22.292 1.00 95.31 213 GLU A O 1
ATOM 1681 N N . ILE A 1 214 ? -5.439 4.914 20.844 1.00 94.81 214 ILE A N 1
ATOM 1682 C CA . ILE A 1 214 ? -5.495 3.868 21.879 1.00 94.81 214 ILE A CA 1
ATOM 1683 C C . ILE A 1 214 ? -4.187 3.827 22.684 1.00 94.81 214 ILE A C 1
ATOM 1685 O O . ILE A 1 214 ? -4.205 3.715 23.907 1.00 94.81 214 ILE A O 1
ATOM 1689 N N . LEU A 1 215 ? -3.036 3.946 22.022 1.00 94.88 215 LEU A N 1
ATOM 1690 C CA . LEU A 1 215 ? -1.735 3.961 22.689 1.00 94.88 215 LEU A CA 1
ATOM 1691 C C . LEU A 1 215 ? -1.545 5.199 23.574 1.00 94.88 215 LEU A C 1
ATOM 1693 O O . LEU A 1 215 ? -0.976 5.075 24.659 1.00 94.88 215 LEU A O 1
ATOM 1697 N N . LYS A 1 216 ? -2.036 6.371 23.151 1.00 94.00 216 LYS A N 1
ATOM 1698 C CA . LYS A 1 216 ? -2.041 7.587 23.983 1.00 94.00 216 LYS A CA 1
ATOM 1699 C C . LYS A 1 216 ? -2.875 7.382 25.247 1.00 94.00 216 LYS A C 1
ATOM 1701 O O . LYS A 1 216 ? -2.401 7.716 26.330 1.00 94.00 216 LYS A O 1
ATOM 1706 N N . ASP A 1 217 ? -4.051 6.769 25.118 1.00 92.62 217 ASP A N 1
ATOM 1707 C CA . ASP A 1 217 ? -4.942 6.464 26.248 1.00 92.62 217 ASP A CA 1
ATOM 1708 C C . ASP A 1 217 ? -4.308 5.501 27.260 1.00 92.62 217 ASP A C 1
ATOM 1710 O O . ASP A 1 217 ? -4.566 5.591 28.458 1.00 92.62 217 ASP A O 1
ATOM 1714 N N . LEU A 1 218 ? -3.428 4.616 26.788 1.00 92.06 218 LEU A N 1
ATOM 1715 C CA . LEU A 1 218 ? -2.683 3.658 27.609 1.00 92.06 218 LEU A CA 1
ATOM 1716 C C . LEU A 1 218 ? -1.377 4.220 28.195 1.00 92.06 218 LEU A C 1
ATOM 1718 O O . LEU A 1 218 ? -0.626 3.485 28.833 1.00 92.06 218 LEU A O 1
ATOM 1722 N N . GLY A 1 219 ? -1.083 5.506 27.982 1.00 92.31 219 GLY A N 1
ATOM 1723 C CA . GLY A 1 219 ? 0.121 6.159 28.501 1.00 92.31 219 GLY A CA 1
ATOM 1724 C C . GLY A 1 219 ? 1.375 5.990 27.636 1.00 92.31 219 GLY A C 1
ATOM 1725 O O . GLY A 1 219 ? 2.456 6.396 28.051 1.00 92.31 219 GLY A O 1
ATOM 1726 N N . TYR A 1 220 ? 1.258 5.459 26.415 1.00 92.19 220 TYR A N 1
ATOM 1727 C CA . TYR A 1 220 ? 2.367 5.317 25.457 1.00 92.19 220 TYR A CA 1
ATOM 1728 C C . TYR A 1 220 ? 2.453 6.490 24.464 1.00 92.19 220 TYR A C 1
ATOM 1730 O O . TYR A 1 220 ? 2.871 6.313 23.319 1.00 92.19 220 TYR A O 1
ATOM 1738 N N . GLY A 1 221 ? 2.055 7.697 24.880 1.00 89.12 221 GLY A N 1
ATOM 1739 C CA . GLY A 1 221 ? 1.906 8.862 23.998 1.00 89.12 221 GLY A CA 1
ATOM 1740 C C . GLY A 1 221 ? 3.176 9.270 23.241 1.00 89.12 221 GLY A C 1
ATOM 1741 O O . GLY A 1 221 ? 3.089 9.637 22.070 1.00 89.12 221 GLY A O 1
ATOM 1742 N N . ASP A 1 222 ? 4.351 9.147 23.863 1.00 86.81 222 ASP A N 1
ATOM 1743 C CA . ASP A 1 222 ? 5.634 9.463 23.216 1.00 86.81 222 ASP A CA 1
ATOM 1744 C C . ASP A 1 222 ? 5.963 8.482 22.083 1.00 86.81 222 ASP A C 1
ATOM 1746 O O . ASP A 1 222 ? 6.419 8.876 21.010 1.00 86.81 222 ASP A O 1
ATOM 1750 N N . LEU A 1 223 ? 5.670 7.196 22.296 1.00 87.69 223 LEU A N 1
ATOM 1751 C CA . LEU A 1 223 ? 5.892 6.134 21.314 1.00 87.69 223 LEU A CA 1
ATOM 1752 C C . LEU A 1 223 ? 4.827 6.147 20.212 1.00 87.69 223 LEU A C 1
ATOM 1754 O O . LEU A 1 223 ? 5.119 5.819 19.066 1.00 87.69 223 LEU A O 1
ATOM 1758 N N . ALA A 1 224 ? 3.611 6.599 20.528 1.00 89.81 224 ALA A N 1
ATOM 1759 C CA . ALA A 1 224 ? 2.502 6.725 19.583 1.00 89.81 224 ALA A CA 1
ATOM 1760 C C . ALA A 1 224 ? 2.753 7.753 18.460 1.00 89.81 224 ALA A C 1
ATOM 1762 O O . ALA A 1 224 ? 1.986 7.801 17.497 1.00 89.81 224 ALA A O 1
ATOM 1763 N N . ARG A 1 225 ? 3.817 8.565 18.568 1.00 84.75 225 ARG A N 1
ATOM 1764 C CA . ARG A 1 225 ? 4.299 9.470 17.509 1.00 84.75 225 ARG A CA 1
ATOM 1765 C C . ARG A 1 225 ? 5.172 8.768 16.466 1.00 84.75 225 ARG A C 1
ATOM 1767 O O . ARG A 1 225 ? 5.379 9.315 15.389 1.00 84.75 225 ARG A O 1
ATOM 1774 N N . GLN A 1 226 ? 5.702 7.585 16.777 1.00 84.38 226 GLN A N 1
ATOM 1775 C CA . GLN A 1 226 ? 6.569 6.829 15.877 1.00 84.38 226 GLN A CA 1
ATOM 1776 C C . GLN A 1 226 ? 5.724 5.888 15.014 1.00 84.38 226 GLN A C 1
ATOM 1778 O O . GLN A 1 226 ? 5.134 4.929 15.508 1.00 84.38 226 GLN A O 1
ATOM 1783 N N . GLU A 1 227 ? 5.667 6.141 13.708 1.00 83.94 227 GLU A N 1
ATOM 1784 C CA . GLU A 1 227 ? 4.799 5.384 12.798 1.00 83.94 227 GLU A CA 1
ATOM 1785 C C . GLU A 1 227 ? 5.141 3.887 12.747 1.00 83.94 227 GLU A C 1
ATOM 1787 O O . GLU A 1 227 ? 4.243 3.047 12.798 1.00 83.94 227 GLU A O 1
ATOM 1792 N N . SER A 1 228 ? 6.432 3.539 12.723 1.00 84.06 228 SER A N 1
ATOM 1793 C CA . SER A 1 228 ? 6.898 2.145 12.723 1.00 84.06 228 SER A CA 1
ATOM 1794 C C . SER A 1 228 ? 6.466 1.388 13.983 1.00 84.06 228 SER A C 1
ATOM 1796 O O . SER A 1 228 ? 6.052 0.230 13.902 1.00 84.06 228 SER A O 1
ATOM 1798 N N . PHE A 1 229 ? 6.489 2.059 15.140 1.00 89.62 229 PHE A N 1
ATOM 1799 C CA . PHE A 1 229 ? 5.980 1.524 16.400 1.00 89.62 229 PHE A CA 1
ATOM 1800 C C . PHE A 1 229 ? 4.476 1.261 16.303 1.00 89.62 229 PHE A C 1
ATOM 1802 O O . PHE A 1 229 ? 4.030 0.139 16.533 1.00 89.62 229 PHE A O 1
ATOM 1809 N N . VAL A 1 230 ? 3.691 2.266 15.903 1.00 93.62 230 VAL A N 1
ATOM 1810 C CA . VAL A 1 230 ? 2.227 2.153 15.788 1.00 93.62 230 VAL A CA 1
ATOM 1811 C C . VAL A 1 230 ? 1.828 1.053 14.799 1.00 93.62 230 VAL A C 1
ATOM 1813 O O . VAL A 1 230 ? 0.947 0.248 15.106 1.00 93.62 230 VAL A O 1
ATOM 1816 N N . ARG A 1 231 ? 2.510 0.963 13.648 1.00 92.56 231 ARG A N 1
ATOM 1817 C CA . ARG A 1 231 ? 2.305 -0.089 12.641 1.00 92.56 231 ARG A CA 1
ATOM 1818 C C . ARG A 1 231 ? 2.535 -1.479 13.235 1.00 92.56 231 ARG A C 1
ATOM 1820 O O . ARG A 1 231 ? 1.664 -2.336 13.099 1.00 92.56 231 ARG A O 1
ATOM 1827 N N . ALA A 1 232 ? 3.648 -1.684 13.944 1.00 91.81 232 ALA A N 1
ATOM 1828 C CA . ALA A 1 232 ? 3.967 -2.966 14.572 1.00 91.81 232 ALA A CA 1
ATOM 1829 C C . ALA A 1 232 ? 2.913 -3.386 15.612 1.00 91.81 232 ALA A C 1
ATOM 1831 O O . ALA A 1 232 ? 2.544 -4.559 15.693 1.00 91.81 232 ALA A O 1
ATOM 1832 N N . VAL A 1 233 ? 2.392 -2.429 16.388 1.00 94.44 233 VAL A N 1
ATOM 1833 C CA . VAL A 1 233 ? 1.301 -2.688 17.338 1.00 94.44 233 VAL A CA 1
ATOM 1834 C C . VAL A 1 233 ? 0.029 -3.076 16.604 1.00 94.44 233 VAL A C 1
ATOM 1836 O O . VAL A 1 233 ? -0.532 -4.127 16.904 1.00 94.44 233 VAL A O 1
ATOM 1839 N N . LYS A 1 234 ? -0.409 -2.272 15.628 1.00 95.25 234 LYS A N 1
ATOM 1840 C CA . LYS A 1 234 ? -1.610 -2.541 14.828 1.00 95.25 234 LYS A CA 1
ATOM 1841 C C . LYS A 1 234 ? -1.581 -3.958 14.258 1.00 95.25 234 LYS A C 1
ATOM 1843 O O . LYS A 1 234 ? -2.529 -4.710 14.460 1.00 95.25 234 LYS A O 1
ATOM 1848 N N . GLU A 1 235 ? -0.494 -4.323 13.581 1.00 94.50 235 GLU A N 1
ATOM 1849 C CA . GLU A 1 235 ? -0.360 -5.611 12.888 1.00 94.50 235 GLU A CA 1
ATOM 1850 C C . GLU A 1 235 ? -0.332 -6.806 13.851 1.00 94.50 235 GLU A C 1
ATOM 1852 O O . GLU A 1 235 ? -0.773 -7.898 13.497 1.00 94.50 235 GLU A O 1
ATOM 1857 N N . ARG A 1 236 ? 0.149 -6.616 15.087 1.00 93.56 236 ARG A N 1
ATOM 1858 C CA . ARG A 1 236 ? 0.241 -7.697 16.077 1.00 93.56 236 ARG A CA 1
ATOM 1859 C C . ARG A 1 236 ? -0.981 -7.818 16.983 1.00 93.56 236 ARG A C 1
ATOM 1861 O O . ARG A 1 236 ? -1.268 -8.907 17.481 1.00 93.56 236 ARG A O 1
ATOM 1868 N N . VAL A 1 237 ? -1.648 -6.701 17.257 1.00 93.75 237 VAL A N 1
ATOM 1869 C CA . VAL A 1 237 ? -2.653 -6.576 18.318 1.00 93.75 237 VAL A CA 1
ATOM 1870 C C . VAL A 1 237 ? -4.065 -6.401 17.762 1.00 93.75 237 VAL A C 1
ATOM 1872 O O . VAL A 1 237 ? -5.010 -6.901 18.382 1.00 93.75 237 VAL A O 1
ATOM 1875 N N . GLY A 1 238 ? -4.215 -5.731 16.617 1.00 96.19 238 GLY A N 1
ATOM 1876 C CA . GLY A 1 238 ? -5.506 -5.464 15.989 1.00 96.19 238 GLY A CA 1
ATOM 1877 C C . GLY A 1 238 ? -6.276 -6.741 15.646 1.00 96.19 238 GLY A C 1
ATOM 1878 O O . GLY A 1 238 ? -5.697 -7.766 15.294 1.00 96.19 238 GLY A O 1
ATOM 1879 N N . LEU A 1 239 ? -7.600 -6.677 15.771 1.00 96.31 239 LEU A N 1
ATOM 1880 C CA . LEU A 1 239 ? -8.532 -7.753 15.446 1.00 96.31 239 LEU A CA 1
ATOM 1881 C C . LEU A 1 239 ? -9.687 -7.205 14.607 1.00 96.31 239 LEU A C 1
ATOM 1883 O O . LEU A 1 239 ? -10.082 -6.052 14.768 1.00 96.31 239 LEU A O 1
ATOM 1887 N N . ILE A 1 240 ? -10.261 -8.060 13.762 1.00 96.56 240 ILE A N 1
ATOM 1888 C CA . ILE A 1 240 ? -11.478 -7.760 13.002 1.00 96.56 240 ILE A CA 1
ATOM 1889 C C . ILE A 1 240 ? -12.625 -8.561 13.632 1.00 96.56 240 ILE A C 1
ATOM 1891 O O . ILE A 1 240 ? -12.553 -9.794 13.670 1.00 96.56 240 ILE A O 1
ATOM 1895 N N . PRO A 1 241 ? -13.652 -7.903 14.194 1.00 96.38 241 PRO A N 1
ATOM 1896 C CA . PRO A 1 241 ? -14.796 -8.597 14.766 1.00 96.38 241 PRO A CA 1
ATOM 1897 C C . PRO A 1 241 ? -15.754 -9.088 13.669 1.00 96.38 241 PRO A C 1
ATOM 1899 O O . PRO A 1 241 ? -15.924 -8.442 12.646 1.00 96.38 241 PRO A O 1
ATOM 1902 N N . ILE A 1 242 ? -16.455 -10.201 13.915 1.00 94.56 242 ILE A N 1
ATOM 1903 C CA . ILE A 1 242 ? -17.632 -10.578 13.103 1.00 94.56 242 ILE A CA 1
ATOM 1904 C C . ILE A 1 242 ? -18.801 -9.622 13.399 1.00 94.56 242 ILE A C 1
ATOM 1906 O O . ILE A 1 242 ? -19.570 -9.256 12.519 1.00 94.56 242 ILE A O 1
ATOM 1910 N N . ASP A 1 243 ? -18.940 -9.234 14.669 1.00 95.62 243 ASP A N 1
ATOM 1911 C CA . ASP A 1 243 ? -19.918 -8.270 15.173 1.00 95.62 243 ASP A CA 1
ATOM 1912 C C . ASP A 1 243 ? -19.233 -7.460 16.278 1.00 95.62 243 ASP A C 1
ATOM 1914 O O . ASP A 1 243 ? -18.877 -8.007 17.330 1.00 95.62 243 ASP A O 1
ATOM 1918 N N . LEU A 1 244 ? -19.013 -6.166 16.027 1.00 95.62 244 LEU A N 1
ATOM 1919 C CA . LEU A 1 244 ? -18.270 -5.285 16.929 1.00 95.62 244 LEU A CA 1
ATOM 1920 C C . LEU A 1 244 ? -18.893 -5.247 18.333 1.00 95.62 244 LEU A C 1
ATOM 1922 O O . LEU A 1 244 ? -18.195 -5.393 19.336 1.00 95.62 244 LEU A O 1
ATOM 1926 N N . ASN A 1 245 ? -20.216 -5.108 18.425 1.00 95.06 245 ASN A N 1
ATOM 1927 C CA . ASN A 1 245 ? -20.913 -4.959 19.701 1.00 95.06 245 ASN A CA 1
ATOM 1928 C C . ASN A 1 245 ? -20.873 -6.241 20.535 1.00 95.06 245 ASN A C 1
ATOM 1930 O O . ASN A 1 245 ? -20.785 -6.191 21.766 1.00 95.06 245 ASN A O 1
ATOM 1934 N N . LYS A 1 246 ? -20.964 -7.412 19.899 1.00 95.12 246 LYS A N 1
ATOM 1935 C CA . LYS A 1 246 ? -20.803 -8.698 20.595 1.00 95.12 246 LYS A CA 1
ATOM 1936 C C . LYS A 1 246 ? -19.357 -8.911 21.035 1.00 95.12 246 LYS A C 1
ATOM 1938 O O . LYS A 1 246 ? -19.142 -9.310 22.177 1.00 95.12 246 LYS A O 1
ATOM 1943 N N . ALA A 1 247 ? -18.386 -8.596 20.179 1.00 95.44 247 ALA A N 1
ATOM 1944 C CA . ALA A 1 247 ? -16.966 -8.749 20.483 1.00 95.44 247 ALA A CA 1
ATOM 1945 C C . ALA A 1 247 ? -16.524 -7.866 21.664 1.00 95.44 247 ALA A C 1
ATOM 1947 O O . ALA A 1 247 ? -15.875 -8.348 22.594 1.00 95.44 247 ALA A O 1
ATOM 1948 N N . ILE A 1 248 ? -16.953 -6.599 21.685 1.00 94.69 248 ILE A N 1
ATOM 1949 C CA . ILE A 1 248 ? -16.671 -5.678 22.794 1.00 94.69 248 ILE A CA 1
ATOM 1950 C C . ILE A 1 248 ? -17.297 -6.179 24.096 1.00 94.69 248 ILE A C 1
ATOM 1952 O O . ILE A 1 248 ? -16.626 -6.182 25.127 1.00 94.69 248 ILE A O 1
ATOM 1956 N N . ARG A 1 249 ? -18.562 -6.622 24.068 1.00 94.12 249 ARG A N 1
ATOM 1957 C CA . ARG A 1 249 ? -19.232 -7.167 25.260 1.00 94.12 249 ARG A CA 1
ATOM 1958 C C . ARG A 1 249 ? -18.512 -8.400 25.799 1.00 94.12 249 ARG A C 1
ATOM 1960 O O . ARG A 1 249 ? -18.248 -8.458 26.993 1.00 94.12 249 ARG A O 1
ATOM 1967 N N . ALA A 1 250 ? -18.146 -9.339 24.928 1.00 92.75 250 ALA A N 1
ATOM 1968 C CA . ALA A 1 250 ? -17.396 -10.533 25.312 1.00 92.75 250 ALA A CA 1
ATOM 1969 C C . ALA A 1 250 ? -16.062 -10.177 25.989 1.00 92.75 250 ALA A C 1
ATOM 1971 O O . ALA A 1 250 ? -15.729 -10.726 27.036 1.00 92.75 250 ALA A O 1
ATOM 1972 N N . SER A 1 251 ? -15.327 -9.204 25.444 1.00 93.06 251 SER A N 1
ATOM 1973 C CA . SER A 1 251 ? -14.061 -8.770 26.039 1.00 93.06 251 SER A CA 1
ATOM 1974 C C . SER A 1 251 ? -14.237 -8.047 27.371 1.00 93.06 251 SER A C 1
ATOM 1976 O O . SER A 1 251 ? -13.528 -8.365 28.322 1.00 93.06 251 SER A O 1
ATOM 1978 N N . LYS A 1 252 ? -15.215 -7.141 27.485 1.00 92.06 252 LYS A N 1
ATOM 1979 C CA . LYS A 1 252 ? -15.499 -6.432 28.743 1.00 92.06 252 LYS A CA 1
ATOM 1980 C C . LYS A 1 252 ? -16.021 -7.346 29.854 1.00 92.06 252 LYS A C 1
ATOM 1982 O O . LYS A 1 252 ? -15.857 -7.019 31.022 1.00 92.06 252 LYS A O 1
ATOM 1987 N N . ASN A 1 253 ? -16.591 -8.501 29.511 1.00 91.12 253 ASN A N 1
ATOM 1988 C CA . ASN A 1 253 ? -17.022 -9.513 30.478 1.00 91.12 253 ASN A CA 1
ATOM 1989 C C . ASN A 1 253 ? -15.857 -10.336 31.074 1.00 91.12 253 ASN A C 1
ATOM 1991 O O . ASN A 1 253 ? -16.105 -11.289 31.811 1.00 91.12 253 ASN A O 1
ATOM 1995 N N . GLY A 1 254 ? -14.598 -9.986 30.780 1.00 78.81 254 GLY A N 1
ATOM 1996 C CA . GLY A 1 254 ? -13.420 -10.589 31.413 1.00 78.81 254 GLY A CA 1
ATOM 1997 C C . GLY A 1 254 ? -12.946 -11.886 30.760 1.00 78.81 254 GLY A C 1
ATOM 1998 O O . GLY A 1 254 ? -12.275 -12.703 31.394 1.00 78.81 254 GLY A O 1
ATOM 1999 N N . GLU A 1 255 ? -13.288 -12.113 29.491 1.00 80.38 255 GLU A N 1
ATOM 2000 C CA . GLU A 1 255 ? -12.758 -13.253 28.752 1.00 80.38 255 GLU A CA 1
ATOM 2001 C C . GLU A 1 255 ? -11.249 -13.088 28.495 1.00 80.38 255 GLU A C 1
ATOM 2003 O O . GLU A 1 255 ? -10.827 -12.398 27.566 1.00 80.38 255 GLU A O 1
ATOM 2008 N N . LYS A 1 256 ? -10.429 -13.807 29.274 1.00 81.25 256 LYS A N 1
ATOM 2009 C CA . LYS A 1 256 ? -8.951 -13.763 29.227 1.00 81.25 256 LYS A CA 1
ATOM 2010 C C . LYS A 1 256 ? -8.324 -13.981 27.846 1.00 81.25 256 LYS A C 1
ATOM 2012 O O . LYS A 1 256 ? -7.169 -13.639 27.630 1.00 81.25 256 LYS A O 1
ATOM 2017 N N . ARG A 1 257 ? -9.057 -14.560 26.888 1.00 86.38 257 ARG A N 1
ATOM 2018 C CA . ARG A 1 257 ? -8.560 -14.796 25.519 1.00 86.38 257 ARG A CA 1
ATOM 2019 C C . ARG A 1 257 ? -8.225 -13.509 24.756 1.00 86.38 257 ARG A C 1
ATOM 2021 O O . ARG A 1 257 ? -7.549 -13.579 23.732 1.00 86.38 257 ARG A O 1
ATOM 2028 N N . PHE A 1 258 ? -8.722 -12.358 25.210 1.00 87.94 258 PHE A N 1
ATOM 2029 C CA . PHE A 1 258 ? -8.465 -11.068 24.570 1.00 87.94 258 PHE A CA 1
ATOM 2030 C C . PHE A 1 258 ? -7.284 -10.310 25.174 1.00 87.94 258 PHE A C 1
ATOM 2032 O O . PHE A 1 258 ? -6.793 -9.375 24.532 1.00 87.94 258 PHE A O 1
ATOM 2039 N N . ASP A 1 259 ? -6.793 -10.742 26.337 1.00 86.50 259 ASP A N 1
ATOM 2040 C CA . ASP A 1 259 ? -5.618 -10.161 26.974 1.00 86.50 259 ASP A CA 1
ATOM 2041 C C . ASP A 1 259 ? -4.407 -10.321 26.058 1.00 86.50 259 ASP A C 1
ATOM 2043 O O . ASP A 1 259 ? -4.190 -11.361 25.426 1.00 86.50 259 ASP A O 1
ATOM 2047 N N . VAL A 1 260 ? -3.613 -9.260 25.949 1.00 88.94 260 VAL A N 1
ATOM 2048 C CA . VAL A 1 260 ? -2.441 -9.256 25.083 1.00 88.94 260 VAL A CA 1
ATOM 2049 C C . VAL A 1 260 ? -1.318 -8.464 25.718 1.00 88.94 260 VAL A C 1
ATOM 2051 O O . VAL A 1 260 ? -1.496 -7.334 26.176 1.00 88.94 260 VAL A O 1
ATOM 2054 N N . LYS A 1 261 ? -0.140 -9.084 25.689 1.00 89.19 261 LYS A N 1
ATOM 2055 C CA . LYS A 1 261 ? 1.129 -8.455 26.009 1.00 89.19 261 LYS A CA 1
ATOM 2056 C C . LYS A 1 261 ? 2.049 -8.602 24.814 1.00 89.19 261 LYS A C 1
ATOM 2058 O O . LYS A 1 261 ? 2.351 -9.717 24.388 1.00 89.19 261 LYS A O 1
ATOM 2063 N N . PHE A 1 262 ? 2.488 -7.480 24.266 1.00 89.56 262 PHE A N 1
ATOM 2064 C CA . PHE A 1 262 ? 3.359 -7.452 23.103 1.00 89.56 262 PHE A CA 1
ATOM 2065 C C . PHE A 1 262 ? 4.684 -6.787 23.457 1.00 89.56 262 PHE A C 1
ATOM 2067 O O . PHE A 1 262 ? 4.722 -5.616 23.821 1.00 89.56 262 PHE A O 1
ATOM 2074 N N . LYS A 1 263 ? 5.779 -7.543 23.357 1.00 90.69 263 LYS A N 1
ATOM 2075 C CA . LYS A 1 263 ? 7.137 -7.013 23.486 1.00 90.69 263 LYS A CA 1
ATOM 2076 C C . LYS A 1 263 ? 7.666 -6.654 22.107 1.00 90.69 263 LYS A C 1
ATOM 2078 O O . LYS A 1 263 ? 7.658 -7.503 21.217 1.00 90.69 263 LYS A O 1
ATOM 2083 N N . ILE A 1 264 ? 8.183 -5.440 21.963 1.00 86.75 264 ILE A N 1
ATOM 2084 C CA . ILE A 1 264 ? 8.781 -5.014 20.701 1.00 86.75 264 ILE A CA 1
ATOM 2085 C C . ILE A 1 264 ? 10.138 -5.697 20.521 1.00 86.75 264 ILE A C 1
ATOM 2087 O O . ILE A 1 264 ? 10.997 -5.573 21.407 1.00 86.75 264 ILE A O 1
ATOM 2091 N N . PRO A 1 265 ? 10.349 -6.414 19.398 1.00 82.81 265 PRO A N 1
ATOM 2092 C CA . PRO A 1 265 ? 11.617 -7.070 19.104 1.00 82.81 265 PRO A CA 1
ATOM 2093 C C . PRO A 1 265 ? 12.806 -6.116 19.242 1.00 82.81 265 PRO A C 1
ATOM 2095 O O . PRO A 1 265 ? 12.730 -4.952 18.868 1.00 82.81 265 PRO A O 1
ATOM 2098 N N . GLY A 1 266 ? 13.902 -6.603 19.826 1.00 82.38 266 GLY A N 1
ATOM 2099 C CA . GLY A 1 266 ? 15.123 -5.809 20.007 1.00 82.38 266 GLY A CA 1
ATOM 2100 C C . GLY A 1 266 ? 15.061 -4.734 21.101 1.00 82.38 266 GLY A C 1
ATOM 2101 O O . GLY A 1 266 ? 16.069 -4.084 21.354 1.00 82.38 266 GLY A O 1
ATOM 2102 N N . THR A 1 267 ? 13.934 -4.564 21.802 1.00 84.19 267 THR A N 1
ATOM 2103 C CA . THR A 1 267 ? 13.794 -3.541 22.852 1.00 84.19 267 THR A CA 1
ATOM 2104 C C . THR A 1 267 ? 13.348 -4.130 24.195 1.00 84.19 267 THR A C 1
ATOM 2106 O O . THR A 1 267 ? 12.972 -5.302 24.313 1.00 84.19 267 THR A O 1
ATOM 2109 N N . ARG A 1 268 ? 13.380 -3.299 25.244 1.00 86.38 268 ARG A N 1
ATOM 2110 C CA . ARG A 1 268 ? 12.753 -3.592 26.546 1.00 86.38 268 ARG A CA 1
ATOM 2111 C C . ARG A 1 268 ? 11.288 -3.145 26.613 1.00 86.38 268 ARG A C 1
ATOM 2113 O O . ARG A 1 268 ? 10.652 -3.349 27.640 1.00 86.38 268 ARG A O 1
ATOM 2120 N N . ILE A 1 269 ? 10.763 -2.543 25.546 1.00 87.38 269 ILE A N 1
ATOM 2121 C CA . ILE A 1 269 ? 9.418 -1.975 25.526 1.00 87.38 269 ILE A CA 1
ATOM 2122 C C . ILE A 1 269 ? 8.398 -3.110 25.417 1.00 87.38 269 ILE A C 1
ATOM 2124 O O . ILE A 1 269 ? 8.489 -3.969 24.535 1.00 87.38 269 ILE A O 1
ATOM 2128 N N . SER A 1 270 ? 7.414 -3.101 26.314 1.00 89.69 270 SER A N 1
ATOM 2129 C CA . SER A 1 270 ? 6.265 -4.000 26.273 1.00 89.69 270 SER A CA 1
ATOM 2130 C C . SER A 1 270 ? 4.969 -3.225 26.433 1.00 89.69 270 SER A C 1
ATOM 2132 O O . SER A 1 270 ? 4.868 -2.367 27.309 1.00 89.69 270 SER A O 1
ATOM 2134 N N . ILE A 1 271 ? 3.991 -3.583 25.615 1.00 91.25 271 ILE A N 1
ATOM 2135 C CA . ILE A 1 271 ? 2.660 -2.993 25.585 1.00 91.25 271 ILE A CA 1
ATOM 2136 C C . ILE A 1 271 ? 1.689 -4.002 26.166 1.00 91.25 271 ILE A C 1
ATOM 2138 O O . ILE A 1 271 ? 1.721 -5.181 25.803 1.00 91.25 271 ILE A O 1
ATOM 2142 N N . GLU A 1 272 ? 0.830 -3.530 27.054 1.00 91.25 272 GLU A N 1
ATOM 2143 C CA . GLU A 1 272 ? -0.204 -4.326 27.693 1.00 91.25 272 GLU A CA 1
ATOM 2144 C C . GLU A 1 272 ? -1.509 -3.536 27.653 1.00 91.25 272 GLU A C 1
ATOM 2146 O O . GLU A 1 272 ? -1.541 -2.374 28.049 1.00 91.25 272 GLU A O 1
ATOM 2151 N N . LEU A 1 273 ? -2.570 -4.140 27.110 1.00 88.12 273 LEU A N 1
ATOM 2152 C CA . LEU A 1 273 ? -3.853 -3.441 26.973 1.00 88.12 273 LEU A CA 1
ATOM 2153 C C . LEU A 1 273 ? -4.706 -3.499 28.247 1.00 88.12 273 LEU A C 1
ATOM 2155 O O . LEU A 1 273 ? -5.578 -2.649 28.417 1.00 88.12 273 LEU A O 1
ATOM 2159 N N . GLY A 1 274 ? -4.488 -4.499 29.110 1.00 87.50 274 GLY A N 1
ATOM 2160 C CA . GLY A 1 274 ? -5.272 -4.720 30.331 1.00 87.50 274 GLY A CA 1
ATOM 2161 C C . GLY A 1 274 ? -6.783 -4.653 30.079 1.00 87.50 274 GLY A C 1
ATOM 2162 O O . GLY A 1 274 ? -7.290 -5.231 29.117 1.00 87.50 274 GLY A O 1
ATOM 2163 N N . ASP A 1 275 ? -7.484 -3.852 30.882 1.00 86.88 275 ASP A N 1
ATOM 2164 C CA . ASP A 1 275 ? -8.937 -3.633 30.790 1.00 86.88 275 ASP A CA 1
ATOM 2165 C C . ASP A 1 275 ? -9.398 -3.022 29.448 1.00 86.88 275 ASP A C 1
ATOM 2167 O O . ASP A 1 275 ? -10.582 -3.051 29.102 1.00 86.88 275 ASP A O 1
ATOM 2171 N N . SER A 1 276 ? -8.466 -2.491 28.650 1.00 91.62 276 SER A N 1
ATOM 2172 C CA . SER A 1 276 ? -8.718 -1.967 27.304 1.00 91.62 276 SER A CA 1
ATOM 2173 C C . SER A 1 276 ? -8.519 -3.012 26.202 1.00 91.62 276 SER A C 1
ATOM 2175 O O . SER A 1 276 ? -8.467 -2.656 25.026 1.00 91.62 276 SER A O 1
ATOM 2177 N N . ALA A 1 277 ? -8.455 -4.308 26.523 1.00 93.56 277 ALA A N 1
ATOM 2178 C CA . ALA A 1 277 ? -8.326 -5.394 25.542 1.00 93.56 277 ALA A CA 1
ATOM 2179 C C . ALA A 1 277 ? -9.400 -5.369 24.434 1.00 93.56 277 ALA A C 1
ATOM 2181 O O . ALA A 1 277 ? -9.141 -5.765 23.298 1.00 93.56 277 ALA A O 1
ATOM 2182 N N . TRP A 1 278 ? -10.591 -4.838 24.718 1.00 94.25 278 TRP A N 1
ATOM 2183 C CA . TRP A 1 278 ? -11.675 -4.697 23.741 1.00 94.25 278 TRP A CA 1
ATOM 2184 C C . TRP A 1 278 ? -11.343 -3.712 22.605 1.00 94.25 278 TRP A C 1
ATOM 2186 O O . TRP A 1 278 ? -11.927 -3.799 21.524 1.00 94.25 278 TRP A O 1
ATOM 2196 N N . THR A 1 279 ? -10.386 -2.801 22.809 1.00 95.31 279 THR A N 1
ATOM 2197 C CA . THR A 1 279 ? -9.973 -1.815 21.796 1.00 95.31 279 THR A CA 1
ATOM 2198 C C . THR A 1 279 ? -9.297 -2.454 20.581 1.00 95.31 279 THR A C 1
ATOM 2200 O O . THR A 1 279 ? -9.317 -1.882 19.494 1.00 95.31 279 THR A O 1
ATOM 2203 N N . ARG A 1 280 ? -8.814 -3.698 20.711 1.00 95.88 280 ARG A N 1
ATOM 2204 C CA . AR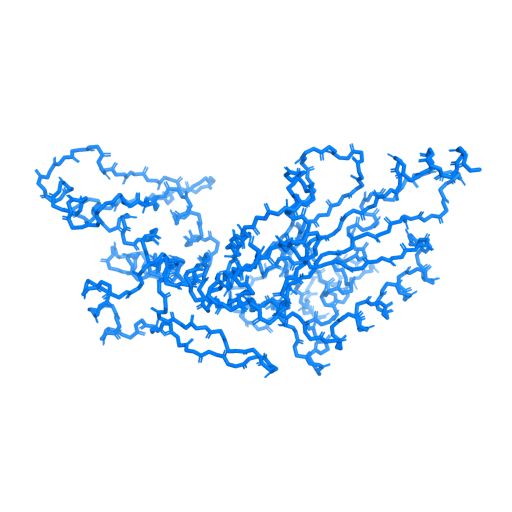G A 1 280 ? -8.266 -4.503 19.607 1.00 95.88 280 ARG A CA 1
ATOM 2205 C C . ARG A 1 280 ? -9.220 -4.612 18.422 1.00 95.88 280 ARG A C 1
ATOM 2207 O O . ARG A 1 280 ? -8.770 -4.559 17.283 1.00 95.88 280 ARG A O 1
ATOM 2214 N N . PHE A 1 281 ? -10.521 -4.746 18.689 1.00 97.19 281 PHE A N 1
ATOM 2215 C CA . PHE A 1 281 ? -11.548 -4.858 17.650 1.00 97.19 281 PHE A CA 1
ATOM 2216 C C . PHE A 1 281 ? -11.789 -3.545 16.914 1.00 97.19 281 PHE A C 1
ATOM 2218 O O . PHE A 1 281 ? -12.077 -3.548 15.723 1.00 97.19 281 PHE A O 1
ATOM 2225 N N . ILE A 1 282 ? -11.648 -2.424 17.622 1.00 95.94 282 ILE A N 1
ATOM 2226 C CA . ILE A 1 282 ? -11.842 -1.091 17.055 1.00 95.94 282 ILE A CA 1
ATOM 2227 C C . ILE A 1 282 ? -10.785 -0.815 15.981 1.00 95.94 282 ILE A C 1
ATOM 2229 O O . ILE A 1 282 ? -11.107 -0.202 14.966 1.00 95.94 282 ILE A O 1
ATOM 2233 N N . ILE A 1 283 ? -9.550 -1.286 16.199 1.00 96.06 283 ILE A N 1
ATOM 2234 C CA . ILE A 1 283 ? -8.418 -1.099 15.281 1.00 96.06 283 ILE A CA 1
ATOM 2235 C C . ILE A 1 283 ? -8.735 -1.657 13.891 1.00 96.06 283 ILE A C 1
ATOM 2237 O O . ILE A 1 283 ? -8.568 -0.951 12.900 1.00 96.06 283 ILE A O 1
ATOM 2241 N N . GLY A 1 284 ? -9.185 -2.915 13.818 1.00 94.88 284 GLY A N 1
ATOM 2242 C CA . GLY A 1 284 ? -9.495 -3.564 12.544 1.00 94.88 284 GLY A CA 1
ATOM 2243 C C . GLY A 1 284 ? -10.808 -3.073 11.941 1.00 94.88 284 GLY A C 1
ATOM 2244 O O . GLY A 1 284 ? -10.850 -2.748 10.758 1.00 94.88 284 GLY A O 1
ATOM 2245 N N . GLU A 1 285 ? -11.860 -2.963 12.757 1.00 97.06 285 GLU A N 1
ATOM 2246 C CA . GLU A 1 285 ? -13.202 -2.577 12.298 1.00 97.06 285 GLU A CA 1
ATOM 2247 C C . GLU A 1 285 ? -13.241 -1.187 11.656 1.00 97.06 285 GLU A C 1
ATOM 2249 O O . GLU A 1 285 ? -14.025 -0.949 10.740 1.00 97.06 285 GLU A O 1
ATOM 2254 N N . TYR A 1 286 ? -12.362 -0.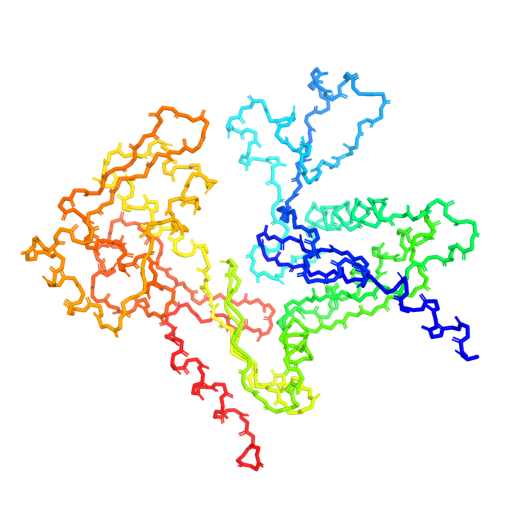277 12.080 1.00 95.56 286 TYR A N 1
ATOM 2255 C CA . TYR A 1 286 ? -12.384 1.112 11.625 1.00 95.56 286 TYR A CA 1
ATOM 2256 C C . TYR A 1 286 ? -12.177 1.259 10.113 1.00 95.56 286 TYR A C 1
ATOM 2258 O O . TYR A 1 286 ? -12.713 2.174 9.485 1.00 95.56 286 TYR A O 1
ATOM 2266 N N . ILE A 1 287 ? -11.427 0.328 9.518 1.00 95.06 287 ILE A N 1
ATOM 2267 C CA . ILE A 1 287 ? -11.213 0.269 8.073 1.00 95.06 287 ILE A CA 1
ATOM 2268 C C . ILE A 1 287 ? -12.529 -0.088 7.363 1.00 95.06 287 ILE A C 1
ATOM 2270 O O . ILE A 1 287 ? -12.930 0.598 6.415 1.00 95.06 287 ILE A O 1
ATOM 2274 N N . PHE A 1 288 ? -13.223 -1.115 7.862 1.00 95.88 288 PHE A N 1
ATOM 2275 C CA . PHE A 1 288 ? -14.446 -1.659 7.269 1.00 95.88 288 PHE A CA 1
ATOM 2276 C C . PHE A 1 288 ? -15.628 -0.711 7.431 1.00 95.88 288 PHE A C 1
ATOM 2278 O O . PHE A 1 288 ? -16.299 -0.406 6.446 1.00 95.88 288 PHE A O 1
ATOM 2285 N N . ASN A 1 289 ? -15.866 -0.227 8.651 1.00 95.81 289 ASN A N 1
ATOM 2286 C CA . ASN A 1 289 ? -17.000 0.627 8.967 1.00 95.81 289 ASN A CA 1
ATOM 2287 C C . ASN A 1 289 ? -16.650 1.682 10.038 1.00 95.81 289 ASN A C 1
ATOM 2289 O O . ASN A 1 289 ? -16.710 1.407 11.239 1.00 95.81 289 ASN A O 1
ATOM 2293 N N . PRO A 1 290 ? -16.367 2.935 9.638 1.00 94.62 290 PRO A N 1
ATOM 2294 C CA . PRO A 1 290 ? -16.064 4.017 10.574 1.00 94.62 290 PRO A CA 1
ATOM 2295 C C . PRO A 1 290 ? -17.317 4.644 11.218 1.00 94.62 290 PRO A C 1
ATOM 2297 O O . PRO A 1 290 ? -17.199 5.616 11.966 1.00 94.62 290 PRO A O 1
ATOM 2300 N N . ASN A 1 291 ? -18.527 4.149 10.921 1.00 94.62 291 ASN A N 1
ATOM 2301 C CA . ASN A 1 291 ? -19.786 4.773 11.348 1.00 94.62 291 ASN A CA 1
ATOM 2302 C C . ASN A 1 291 ? -20.285 4.313 12.723 1.00 94.62 291 ASN A C 1
ATOM 2304 O O . ASN A 1 291 ? -21.271 4.865 13.223 1.00 94.62 291 ASN A O 1
ATOM 2308 N N . HIS A 1 292 ? -19.627 3.337 13.357 1.00 94.56 292 HIS A N 1
ATOM 2309 C CA . HIS A 1 292 ? -19.998 2.914 14.708 1.00 94.56 292 HIS A CA 1
ATOM 2310 C C . HIS A 1 292 ? -19.893 4.078 15.698 1.00 94.56 292 HIS A C 1
ATOM 2312 O O . HIS A 1 292 ? -18.941 4.859 15.678 1.00 94.56 292 HIS A O 1
ATOM 2318 N N . GLU A 1 293 ? -20.863 4.175 16.610 1.00 92.44 293 GLU A N 1
ATOM 2319 C CA . GLU A 1 293 ? -20.948 5.267 17.591 1.00 92.44 293 GLU A CA 1
ATOM 2320 C C . GLU A 1 293 ? -19.672 5.406 18.432 1.00 92.44 293 GLU A C 1
ATOM 2322 O O . GLU A 1 293 ? -19.279 6.511 18.799 1.00 92.44 293 GLU A O 1
ATOM 2327 N N . ILE A 1 294 ? -18.982 4.290 18.663 1.00 92.56 294 ILE A N 1
ATOM 2328 C CA . ILE A 1 294 ? -17.760 4.229 19.457 1.00 92.56 294 ILE A CA 1
ATOM 2329 C C . ILE A 1 294 ? -16.626 5.106 18.920 1.00 92.56 294 ILE A C 1
ATOM 2331 O O . ILE A 1 294 ? -15.801 5.569 19.700 1.00 92.56 294 ILE A O 1
ATOM 2335 N N . TYR A 1 295 ? -16.607 5.386 17.614 1.00 94.56 295 TYR A N 1
ATOM 2336 C CA . TYR A 1 295 ? -15.611 6.262 16.998 1.00 94.56 295 TYR A CA 1
ATOM 2337 C C . TYR A 1 295 ? -15.882 7.746 17.259 1.00 94.56 295 TYR A C 1
ATOM 2339 O O . TYR A 1 295 ? -14.964 8.562 17.202 1.00 94.56 295 TYR A O 1
ATOM 2347 N N . ARG A 1 296 ? -17.124 8.121 17.599 1.00 91.12 296 ARG A N 1
ATOM 2348 C CA . ARG A 1 296 ? -17.493 9.527 17.833 1.00 91.12 296 ARG A CA 1
ATOM 2349 C C . ARG A 1 296 ? -16.700 10.148 18.974 1.00 91.12 296 ARG A C 1
ATOM 2351 O O . ARG A 1 296 ? -16.332 11.315 18.876 1.00 91.12 296 ARG A O 1
ATOM 2358 N N . SER A 1 297 ? -16.418 9.384 20.029 1.00 90.19 297 SER A N 1
ATOM 2359 C CA . SER A 1 297 ? -15.623 9.869 21.160 1.00 90.19 297 SER A CA 1
ATOM 2360 C C . SER A 1 297 ? -14.199 10.233 20.732 1.00 90.19 297 SER A C 1
ATOM 2362 O O . SER A 1 297 ? -13.704 11.284 21.130 1.00 90.19 297 SER A O 1
ATOM 2364 N N . TYR A 1 298 ? -13.569 9.432 19.869 1.00 92.06 298 TYR A N 1
ATOM 2365 C CA . TYR A 1 298 ? -12.244 9.724 19.322 1.00 92.06 298 TYR A CA 1
ATOM 2366 C C . TYR A 1 298 ? -12.259 10.979 18.443 1.00 92.06 298 TYR A C 1
ATOM 2368 O O . TYR A 1 298 ? -11.394 11.841 18.593 1.00 92.06 298 TYR A O 1
ATOM 2376 N N . PHE A 1 299 ? -13.284 11.148 17.603 1.00 92.12 299 PHE A N 1
ATOM 2377 C CA . PHE A 1 299 ? -13.415 12.347 16.766 1.00 92.12 299 PHE A CA 1
ATOM 2378 C C . PHE A 1 299 ? -13.578 13.628 17.588 1.00 92.12 299 PHE A C 1
ATOM 2380 O O . PHE A 1 299 ? -12.940 14.636 17.297 1.00 92.12 299 PHE A O 1
ATOM 2387 N N . ILE A 1 300 ? -14.392 13.591 18.648 1.00 90.69 300 ILE A N 1
ATOM 2388 C CA . ILE A 1 300 ? -14.585 14.736 19.555 1.00 90.69 300 ILE A CA 1
ATOM 2389 C C . ILE A 1 300 ? -13.271 15.117 20.251 1.00 90.69 300 ILE A C 1
ATOM 2391 O O . ILE A 1 300 ? -13.022 16.291 20.509 1.00 90.69 300 ILE A O 1
ATOM 2395 N N . ARG A 1 301 ? -12.413 14.130 20.525 1.00 87.50 301 ARG A N 1
ATOM 2396 C CA . ARG A 1 301 ? -11.102 14.317 21.159 1.00 87.50 301 ARG A CA 1
ATOM 2397 C C . ARG A 1 301 ? -10.007 14.782 20.193 1.00 87.50 301 ARG A C 1
ATOM 2399 O O . ARG A 1 301 ? -8.872 14.956 20.625 1.00 87.50 301 ARG A O 1
ATOM 2406 N N . GLY A 1 302 ? -10.340 15.016 18.923 1.00 84.94 302 GLY A N 1
ATOM 2407 C CA . GLY A 1 302 ? -9.428 15.582 17.930 1.00 84.94 302 GLY A CA 1
ATOM 2408 C C . GLY A 1 302 ? -8.793 14.568 16.980 1.00 84.94 302 GLY A C 1
ATOM 2409 O O . GLY A 1 302 ? -7.964 14.967 16.168 1.00 84.94 302 GLY A O 1
ATOM 2410 N N . MET A 1 303 ? -9.178 13.287 17.029 1.00 91.06 303 MET A N 1
ATOM 2411 C CA . MET A 1 303 ? -8.807 12.340 15.975 1.00 91.06 303 MET A CA 1
ATOM 2412 C C . MET A 1 303 ? -9.501 12.742 14.671 1.00 91.06 303 MET A C 1
ATOM 2414 O O . MET A 1 303 ? -10.724 12.905 14.636 1.00 91.06 303 MET A O 1
ATOM 2418 N N . ASP A 1 304 ? -8.741 12.878 13.587 1.00 86.75 304 ASP A N 1
ATOM 2419 C CA . ASP A 1 304 ? -9.319 13.232 12.297 1.00 86.75 304 ASP A CA 1
ATOM 2420 C C . ASP A 1 304 ? -10.312 12.167 11.823 1.00 86.75 304 ASP A C 1
ATOM 2422 O O . ASP A 1 304 ? -9.997 10.985 11.661 1.00 86.75 304 ASP A O 1
ATOM 2426 N N . LYS A 1 305 ? -11.540 12.620 11.570 1.00 90.00 305 LYS A N 1
ATOM 2427 C CA . LYS A 1 305 ? -12.551 11.813 10.895 1.00 90.00 305 LYS A CA 1
ATOM 2428 C C . LYS A 1 305 ? -12.113 11.576 9.442 1.00 90.00 305 LYS A C 1
ATOM 2430 O O . LYS A 1 305 ? -11.615 12.520 8.826 1.00 90.00 305 LYS A O 1
ATOM 2435 N N . PRO A 1 306 ? -12.359 10.395 8.849 1.00 90.75 306 PRO A N 1
ATOM 2436 C CA . PRO A 1 306 ? -12.108 10.161 7.438 1.00 90.75 306 PRO A CA 1
ATOM 2437 C C . PRO A 1 306 ? -12.992 11.090 6.601 1.00 90.75 306 PRO A C 1
ATOM 2439 O O . PRO A 1 306 ? -14.223 11.080 6.716 1.00 90.75 306 PRO A O 1
ATOM 2442 N N . LYS A 1 307 ? -12.366 11.941 5.791 1.00 90.88 307 LYS A N 1
ATOM 2443 C CA . LYS A 1 307 ? -13.053 12.940 4.959 1.00 90.88 307 LYS A CA 1
ATOM 2444 C C . LYS A 1 307 ? -13.051 12.490 3.510 1.00 90.88 307 LYS A C 1
ATOM 2446 O O . LYS A 1 307 ? -12.152 11.765 3.082 1.00 90.88 307 LYS A O 1
ATOM 2451 N N . ASP A 1 308 ? -14.046 12.951 2.765 1.00 93.75 308 ASP A N 1
ATOM 2452 C CA . ASP A 1 308 ? -14.027 12.813 1.318 1.00 93.75 308 ASP A CA 1
ATOM 2453 C C . ASP A 1 308 ? -12.886 13.664 0.754 1.00 93.75 308 ASP A C 1
ATOM 2455 O O . ASP A 1 308 ? -12.757 14.845 1.085 1.00 93.75 308 ASP A O 1
ATOM 2459 N N . VAL A 1 309 ? -12.057 13.065 -0.095 1.00 90.19 309 VAL A N 1
ATOM 2460 C CA . VAL A 1 309 ? -10.933 13.744 -0.746 1.00 90.19 309 VAL A CA 1
ATOM 2461 C C . VAL A 1 309 ? -11.099 13.619 -2.248 1.00 90.19 309 VAL A C 1
ATOM 2463 O O . VAL A 1 309 ? -11.358 12.539 -2.774 1.00 90.19 309 VAL A O 1
ATOM 2466 N N . ARG A 1 310 ? -10.965 14.735 -2.964 1.00 86.81 310 ARG A N 1
ATOM 2467 C CA . ARG A 1 310 ? -10.979 14.735 -4.425 1.00 86.81 310 ARG A CA 1
ATOM 2468 C C . ARG A 1 310 ? -9.550 14.685 -4.939 1.00 86.81 310 ARG A C 1
ATOM 2470 O O . ARG A 1 310 ? -8.769 15.581 -4.642 1.00 86.81 310 ARG A O 1
ATOM 2477 N N . VAL A 1 311 ? -9.245 13.672 -5.743 1.00 78.19 311 VAL A N 1
ATOM 2478 C CA . VAL A 1 311 ? -7.959 13.536 -6.430 1.00 78.19 311 VAL A CA 1
ATOM 2479 C C . VAL A 1 311 ? -8.236 13.410 -7.923 1.00 78.19 311 VAL A C 1
ATOM 2481 O O . VAL A 1 311 ? -8.839 12.439 -8.385 1.00 78.19 311 VAL A O 1
ATOM 2484 N N . GLY A 1 312 ? -7.858 14.439 -8.683 1.00 76.31 312 GLY A N 1
ATOM 2485 C CA . GLY A 1 312 ? -8.264 14.573 -10.081 1.00 76.31 312 GLY A CA 1
ATOM 2486 C C . GLY A 1 312 ? -9.791 14.547 -10.230 1.00 76.31 312 GLY A C 1
ATOM 2487 O O . GLY A 1 312 ? -10.496 15.368 -9.644 1.00 76.31 312 GLY A O 1
ATOM 2488 N N . ASN A 1 313 ? -10.299 13.580 -10.998 1.00 78.44 313 ASN A N 1
ATOM 2489 C CA . ASN A 1 313 ? -11.734 13.409 -11.255 1.00 78.44 313 ASN A CA 1
ATOM 2490 C C . ASN A 1 313 ? -12.416 12.410 -10.306 1.00 78.44 313 ASN A C 1
ATOM 2492 O O . ASN A 1 313 ? -13.624 12.204 -10.410 1.00 78.44 313 ASN A O 1
ATOM 2496 N N . THR A 1 314 ? -11.667 11.786 -9.396 1.00 84.25 314 THR A N 1
ATOM 2497 C CA . THR A 1 314 ? -12.184 10.752 -8.497 1.00 84.25 314 THR A CA 1
ATOM 2498 C C . THR A 1 314 ? -12.410 11.335 -7.109 1.00 84.25 314 THR A C 1
ATOM 2500 O O . THR A 1 314 ? -11.560 12.046 -6.569 1.00 84.25 314 THR A O 1
ATOM 2503 N N . VAL A 1 315 ? -13.560 11.026 -6.512 1.00 91.00 315 VAL A N 1
ATOM 2504 C CA . VAL A 1 315 ? -13.836 11.320 -5.103 1.00 91.00 315 VAL A CA 1
ATOM 2505 C C . VAL A 1 315 ? -13.574 10.057 -4.301 1.00 91.00 315 VAL A C 1
ATOM 2507 O O . VAL A 1 315 ? -14.244 9.045 -4.495 1.00 91.00 315 VAL A O 1
ATOM 2510 N N . PHE A 1 316 ? -12.601 10.130 -3.405 1.00 92.62 316 PHE A N 1
ATOM 2511 C CA . PHE A 1 316 ? -12.325 9.098 -2.426 1.00 92.62 316 PHE A CA 1
ATOM 2512 C C . PHE A 1 316 ? -13.266 9.316 -1.253 1.00 92.62 316 PHE A C 1
ATOM 2514 O O . PHE A 1 316 ? -13.221 10.363 -0.610 1.00 92.62 316 PHE A O 1
ATOM 2521 N N . ARG A 1 317 ? -14.137 8.348 -0.995 1.00 94.56 317 ARG A N 1
ATOM 2522 C CA . ARG A 1 317 ? -15.195 8.457 0.010 1.00 94.56 317 ARG A CA 1
ATOM 2523 C C . ARG A 1 317 ? -14.635 8.110 1.387 1.00 94.56 317 ARG A C 1
ATOM 2525 O O . ARG A 1 317 ? -14.095 7.026 1.585 1.00 94.56 317 ARG A O 1
ATOM 2532 N N . GLY A 1 318 ? -14.750 9.029 2.336 1.00 93.75 318 GLY A N 1
ATOM 2533 C CA . GLY A 1 318 ? -14.176 8.910 3.672 1.00 93.75 318 GLY A CA 1
ATOM 2534 C C . GLY A 1 318 ? -15.006 8.047 4.612 1.00 93.75 318 GLY A C 1
ATOM 2535 O O . GLY A 1 318 ? -14.432 7.277 5.364 1.00 93.75 318 GLY A O 1
ATOM 2536 N N . MET A 1 319 ? -16.339 8.114 4.564 1.00 94.94 319 MET A N 1
ATOM 2537 C CA . MET A 1 319 ? -17.213 7.457 5.559 1.00 94.94 319 MET A CA 1
ATOM 2538 C C . MET A 1 319 ? -18.010 6.253 5.043 1.00 94.94 319 MET A C 1
ATOM 2540 O O . MET A 1 319 ? -18.671 5.594 5.839 1.00 94.94 319 MET A O 1
ATOM 2544 N N . ILE A 1 320 ? -17.957 5.953 3.742 1.00 96.50 320 ILE A N 1
ATOM 2545 C CA . ILE A 1 320 ? -18.655 4.795 3.152 1.00 96.50 320 ILE A CA 1
ATOM 2546 C C . ILE A 1 320 ? -18.105 3.494 3.740 1.00 96.50 320 ILE A C 1
ATOM 2548 O O . ILE A 1 320 ? -16.889 3.354 3.783 1.00 96.50 320 ILE A O 1
ATOM 2552 N N . ASP A 1 321 ? -18.921 2.556 4.212 1.00 96.06 321 ASP A N 1
ATOM 2553 C CA . ASP A 1 321 ? -18.399 1.248 4.629 1.00 96.06 321 ASP A CA 1
ATOM 2554 C C . ASP A 1 321 ? -18.041 0.370 3.417 1.00 96.06 321 ASP A C 1
ATOM 2556 O O . ASP A 1 321 ? -18.380 0.676 2.274 1.00 96.06 321 ASP A O 1
ATOM 2560 N N . PHE A 1 322 ? -17.295 -0.708 3.647 1.00 96.06 322 PHE A N 1
ATOM 2561 C CA . PHE A 1 322 ? -16.847 -1.575 2.554 1.00 96.06 322 PHE A CA 1
ATOM 2562 C C . PHE A 1 322 ? -17.987 -2.337 1.871 1.00 96.06 322 PHE A C 1
ATOM 2564 O O . PHE A 1 322 ? -17.892 -2.595 0.673 1.00 96.06 322 PHE A O 1
ATOM 2571 N N . GLY A 1 323 ? -19.057 -2.679 2.594 1.00 96.69 323 GLY A N 1
ATOM 2572 C CA . GLY A 1 323 ? -20.221 -3.338 2.004 1.00 96.69 323 GLY A CA 1
ATOM 2573 C C . GLY A 1 323 ? -20.913 -2.417 1.005 1.00 96.69 323 GLY A C 1
ATOM 2574 O O . GLY A 1 323 ? -21.102 -2.790 -0.151 1.00 96.69 323 GLY A O 1
ATOM 2575 N N . GLU A 1 324 ? -21.185 -1.184 1.425 1.00 97.50 324 GLU A N 1
ATOM 2576 C CA . GLU A 1 324 ? -21.776 -0.152 0.574 1.00 97.50 324 GLU A CA 1
ATOM 2577 C C . GLU A 1 324 ? -20.868 0.208 -0.610 1.00 97.50 324 GLU A C 1
ATOM 2579 O O . GLU A 1 324 ? -21.344 0.368 -1.729 1.00 97.50 324 GLU A O 1
ATOM 2584 N N . ALA A 1 325 ? -19.545 0.260 -0.414 1.00 97.38 325 ALA A N 1
ATOM 2585 C CA . ALA A 1 325 ? -18.605 0.512 -1.508 1.00 97.38 325 ALA A CA 1
ATOM 2586 C C . ALA A 1 325 ? -18.640 -0.586 -2.588 1.00 97.38 325 ALA A C 1
ATOM 2588 O O . ALA A 1 325 ? -18.493 -0.283 -3.772 1.00 97.38 325 ALA A O 1
ATOM 2589 N N . ILE A 1 326 ? -18.844 -1.850 -2.197 1.00 97.62 326 ILE A N 1
ATOM 2590 C CA . ILE A 1 326 ? -19.026 -2.968 -3.133 1.00 97.62 326 ILE A CA 1
ATOM 2591 C C . ILE A 1 326 ? -20.357 -2.844 -3.871 1.00 97.62 326 ILE A C 1
ATOM 2593 O O . ILE A 1 326 ? -20.370 -2.982 -5.094 1.00 97.62 326 ILE A O 1
ATOM 2597 N N . LEU A 1 327 ? -21.448 -2.546 -3.161 1.00 97.31 327 LEU A N 1
ATOM 2598 C CA . LEU A 1 327 ? -22.766 -2.346 -3.770 1.00 97.31 327 LEU A CA 1
ATOM 2599 C C . LEU A 1 327 ? -22.741 -1.191 -4.779 1.00 97.31 327 LEU A C 1
ATOM 2601 O O . LEU A 1 327 ? -23.035 -1.413 -5.950 1.00 97.31 327 LEU A O 1
ATOM 2605 N N . GLU A 1 328 ? -22.266 -0.008 -4.373 1.00 97.06 328 GLU A N 1
ATOM 2606 C CA . GLU A 1 328 ? -22.143 1.173 -5.242 1.00 97.06 328 GLU A CA 1
ATOM 2607 C C . GLU A 1 328 ? -21.269 0.879 -6.473 1.00 97.06 328 GLU A C 1
ATOM 2609 O O . GLU A 1 328 ? -21.504 1.405 -7.561 1.00 97.06 328 GLU A O 1
ATOM 2614 N N . SER A 1 329 ? -20.251 0.029 -6.326 1.00 96.81 329 SER A N 1
ATOM 2615 C CA . SER A 1 329 ? -19.379 -0.371 -7.426 1.00 96.81 329 SER A CA 1
ATOM 2616 C C . SER A 1 329 ? -20.085 -1.296 -8.422 1.00 96.81 329 SER A C 1
ATOM 2618 O O . SER A 1 329 ? -20.014 -1.059 -9.627 1.00 96.81 329 SER A O 1
ATOM 2620 N N . VAL A 1 330 ? -20.806 -2.311 -7.939 1.00 96.44 330 VAL A N 1
ATOM 2621 C CA . VAL A 1 330 ? -21.553 -3.259 -8.782 1.00 96.44 330 VAL A CA 1
ATOM 2622 C C . VAL A 1 330 ? -22.743 -2.583 -9.467 1.00 96.44 330 VAL A C 1
ATOM 2624 O O . VAL A 1 330 ? -22.968 -2.811 -10.650 1.00 96.44 330 VAL A O 1
ATOM 2627 N N . GLU A 1 331 ? -23.464 -1.695 -8.782 1.00 96.56 331 GLU A N 1
ATOM 2628 C CA . GLU A 1 331 ? -24.622 -0.974 -9.339 1.00 96.56 331 GLU A CA 1
ATOM 2629 C C . GLU A 1 331 ? -24.261 -0.035 -10.501 1.00 96.56 331 GLU A C 1
ATOM 2631 O O . GLU A 1 331 ? -25.110 0.311 -11.322 1.00 96.56 331 GLU A O 1
ATOM 2636 N N . ARG A 1 332 ? -22.990 0.371 -10.608 1.00 95.94 332 ARG A N 1
ATOM 2637 C CA . ARG A 1 332 ? -22.476 1.153 -11.744 1.00 95.94 332 ARG A CA 1
ATOM 2638 C C . ARG A 1 332 ? -22.166 0.295 -12.973 1.00 95.94 332 ARG A C 1
ATOM 2640 O O . ARG A 1 332 ? -21.853 0.847 -14.032 1.00 95.94 332 ARG A O 1
ATOM 2647 N N . CYS A 1 333 ? -22.193 -1.030 -12.850 1.00 95.62 333 CYS A N 1
ATOM 2648 C CA . CYS A 1 333 ? -22.019 -1.944 -13.970 1.00 95.62 333 CYS A CA 1
ATOM 2649 C C . CYS A 1 333 ? -23.347 -2.157 -14.725 1.00 95.62 333 CYS A C 1
ATOM 2651 O O . CYS A 1 333 ? -24.422 -2.093 -14.132 1.00 95.62 333 CYS A O 1
ATOM 2653 N N . PRO A 1 334 ? -23.302 -2.424 -16.043 1.00 90.94 334 PRO A N 1
ATOM 2654 C CA . PRO A 1 334 ? -24.465 -2.920 -16.776 1.00 90.94 334 PRO A CA 1
ATOM 2655 C C . PRO A 1 334 ? -25.031 -4.200 -16.148 1.00 90.94 334 PRO A C 1
ATOM 2657 O O . PRO A 1 334 ? -24.263 -5.072 -15.763 1.00 90.94 334 PRO A O 1
ATOM 2660 N N . ILE A 1 335 ? -26.361 -4.348 -16.145 1.00 89.88 335 ILE A N 1
ATOM 2661 C CA . ILE A 1 335 ? -27.080 -5.518 -15.590 1.00 89.88 335 ILE A CA 1
ATOM 2662 C C . ILE A 1 335 ? -26.692 -6.841 -16.283 1.00 89.88 335 ILE A C 1
ATOM 2664 O O . ILE A 1 335 ? -26.874 -7.915 -15.724 1.00 89.88 335 ILE A O 1
ATOM 2668 N N . GLU A 1 336 ? -26.175 -6.776 -17.512 1.00 84.94 336 GLU A N 1
ATOM 2669 C CA . GLU A 1 336 ? -25.735 -7.952 -18.276 1.00 84.94 336 GLU A CA 1
ATOM 2670 C C . GLU A 1 336 ? -24.417 -8.575 -17.768 1.00 84.94 336 GLU A C 1
ATOM 2672 O O . GLU A 1 336 ? -24.051 -9.653 -18.241 1.00 84.94 336 GLU A O 1
ATOM 2677 N N . LEU A 1 337 ? -23.692 -7.899 -16.864 1.00 76.12 337 LEU A N 1
ATOM 2678 C CA . LEU A 1 337 ? -22.418 -8.350 -16.284 1.00 76.12 337 LEU A CA 1
ATOM 2679 C C . LEU A 1 337 ? -22.604 -9.042 -14.932 1.00 76.12 337 LEU A C 1
ATOM 2681 O O . LEU A 1 337 ? -21.870 -10.031 -14.708 1.00 76.12 337 LEU A O 1
#

Foldseek 3Di:
DVVVVVCQCFFAKEWELFQFWIFIDRNVVPPDTDIFTQKWFQADCPDPQQVVDPDRDRIDGGPCVVVRDDDPVSCVPGIDRQQLQLEHDLPPVVSLVSVLVVVLVRLVVHPDPDPPDQAHAYEYEGALPYDPVVVVSNVVSVVVSCVPVSHHPHYDYAYPQVVVCVVVVHQFDWDWAAGCQWIWTFTHNNHTPSQLIAIARFHVVQLLLLLLVLCVVQVNNVQSPPSVSSSVCLVPQADADPDLVVLLVCLLVPPCVLWDWDDDPPDPDIDTCVNNSSSSNVSRCCRQAVPDPVNVVVVVVPRDQQPFDDDPPHTHHRGDGPVRSNVSSVVSDPPVD

Secondary structure (DSSP, 8-state):
-HHHHHHHHHHEEEEEE-SSEEEEEEGGGTT--EEEES-EE---TTSHHHHHSSS--SSEEGGGHHHH---TTHHHHHEE-TTTTS---TT-HHHHHHHHHHHHHHHHHT----TT---EEEEEEE-TT--HHHHHHHHHHHHHHHHHH--EEEEEEEEHHHHHHHHTT-SEEEEEEE-SS-EEEEEEESEE-GGG-EEES-SHHHHHHHHHHHHHHTT-TTGGG-HHHHHHHHHHH----SSHHHHHHHHHTT-GGG--EEEPTTSS-EEE-GGGTTHHHHHHHHHH-TTSTHHHHHHHTTPPPP--EEETTEEEESS--HHHHHHHHHHTS-TT-